Protein AF-A0A957EF82-F1 (afdb_monomer_lite)

Structure (mmCIF, N/CA/C/O backbone):
data_AF-A0A957EF82-F1
#
_entry.id   AF-A0A957EF82-F1
#
loop_
_atom_site.group_PDB
_atom_site.id
_atom_site.type_symbol
_atom_site.label_atom_id
_atom_site.label_alt_id
_atom_site.label_comp_id
_atom_site.label_asym_id
_atom_site.label_entity_id
_atom_site.label_seq_id
_atom_site.pdbx_PDB_ins_code
_atom_site.Cartn_x
_atom_site.Cartn_y
_atom_site.Cartn_z
_atom_site.occupancy
_atom_site.B_iso_or_equiv
_atom_site.auth_seq_id
_atom_site.auth_comp_id
_atom_site.auth_asym_id
_atom_site.auth_atom_id
_atom_site.pdbx_PDB_model_num
ATOM 1 N N . VAL A 1 1 ? 11.499 -12.149 -21.934 1.00 83.81 1 VAL A N 1
ATOM 2 C CA . VAL A 1 1 ? 10.035 -12.176 -21.710 1.00 83.81 1 VAL A CA 1
ATOM 3 C C . VAL A 1 1 ? 9.745 -11.790 -20.262 1.00 83.81 1 VAL A C 1
ATOM 5 O O . VAL A 1 1 ? 10.392 -12.346 -19.378 1.00 83.81 1 VAL A O 1
ATOM 8 N N . CYS A 1 2 ? 8.834 -10.840 -20.017 1.00 91.94 2 CYS A N 1
ATOM 9 C CA . CYS A 1 2 ? 8.394 -10.440 -18.669 1.00 91.94 2 CYS A CA 1
ATOM 10 C C . CYS A 1 2 ? 7.016 -11.035 -18.363 1.00 91.94 2 CYS A C 1
ATOM 12 O O . CYS A 1 2 ? 6.172 -11.107 -19.254 1.00 91.94 2 CYS A O 1
ATOM 14 N N . GLN A 1 3 ? 6.794 -11.440 -17.117 1.00 93.12 3 GLN A N 1
ATOM 15 C CA . GLN A 1 3 ? 5.562 -12.072 -16.648 1.00 93.12 3 GLN A CA 1
ATOM 16 C C . GLN A 1 3 ? 5.187 -11.536 -15.264 1.00 93.12 3 GLN A C 1
ATOM 18 O O . GLN A 1 3 ? 6.040 -11.042 -14.524 1.00 93.12 3 GLN A O 1
ATOM 23 N N . ILE A 1 4 ? 3.904 -11.639 -14.926 1.00 93.69 4 ILE A N 1
ATOM 24 C CA . ILE A 1 4 ? 3.371 -11.284 -13.611 1.00 93.69 4 ILE A CA 1
ATOM 25 C C . ILE A 1 4 ? 3.051 -12.593 -12.900 1.00 93.69 4 ILE A C 1
ATOM 27 O O . ILE A 1 4 ? 2.208 -13.357 -13.362 1.00 93.69 4 ILE A O 1
ATOM 31 N N . ALA A 1 5 ? 3.772 -12.870 -11.820 1.00 91.88 5 ALA A N 1
ATOM 32 C CA . ALA A 1 5 ? 3.545 -14.045 -10.994 1.00 91.88 5 ALA A CA 1
ATOM 33 C C . ALA A 1 5 ? 2.323 -13.838 -10.088 1.00 91.88 5 ALA A C 1
ATOM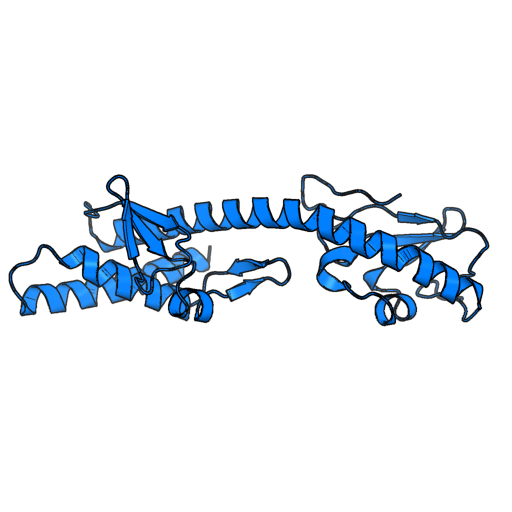 35 O O . ALA A 1 5 ? 2.075 -12.723 -9.621 1.00 91.88 5 ALA A O 1
ATOM 36 N N . SER A 1 6 ? 1.592 -14.914 -9.799 1.00 86.88 6 SER A N 1
ATOM 37 C CA . SER A 1 6 ? 0.511 -14.910 -8.802 1.00 86.88 6 SER A CA 1
ATOM 38 C C . SER A 1 6 ? 1.037 -14.582 -7.402 1.00 86.88 6 SER A C 1
ATOM 40 O O . SER A 1 6 ? 0.405 -13.846 -6.653 1.00 86.88 6 SER A O 1
ATOM 42 N N . GLU A 1 7 ? 2.247 -15.040 -7.080 1.00 87.69 7 GLU A N 1
ATOM 43 C CA . GLU A 1 7 ? 2.909 -14.828 -5.792 1.00 87.69 7 GLU A CA 1
ATOM 44 C C . GLU A 1 7 ? 4.150 -13.923 -5.908 1.00 87.69 7 GLU A C 1
ATOM 46 O O . GLU A 1 7 ? 4.773 -13.839 -6.973 1.00 87.69 7 GLU A O 1
ATOM 51 N N . PRO A 1 8 ? 4.538 -13.212 -4.830 1.00 88.75 8 PRO A N 1
ATOM 52 C CA . PRO A 1 8 ? 5.717 -12.353 -4.842 1.00 88.75 8 PRO A CA 1
ATOM 53 C C . PRO A 1 8 ? 6.999 -13.197 -4.859 1.00 88.75 8 PRO A C 1
ATOM 55 O O . PRO A 1 8 ? 7.453 -13.687 -3.830 1.00 88.75 8 PRO A O 1
ATOM 58 N N . LEU A 1 9 ? 7.631 -13.323 -6.025 1.00 89.12 9 LEU A N 1
ATOM 59 C CA . LEU A 1 9 ? 8.855 -14.121 -6.170 1.00 89.12 9 LEU A CA 1
ATOM 60 C C . LEU A 1 9 ? 10.142 -13.340 -5.880 1.00 89.12 9 LEU A C 1
ATOM 62 O O . LEU A 1 9 ? 11.210 -13.941 -5.796 1.00 89.12 9 LEU A O 1
ATOM 66 N N . ASN A 1 10 ? 10.076 -12.006 -5.772 1.00 84.88 10 ASN A N 1
ATOM 67 C CA . ASN A 1 10 ? 11.237 -11.135 -5.527 1.00 84.88 10 ASN A CA 1
ATOM 68 C C . ASN A 1 10 ? 12.416 -11.385 -6.489 1.00 84.88 10 ASN A C 1
ATOM 70 O O . ASN A 1 10 ? 13.578 -11.166 -6.144 1.00 84.88 10 ASN A O 1
ATOM 74 N N . ARG A 1 11 ? 12.118 -11.833 -7.715 1.00 89.38 11 ARG A N 1
ATOM 75 C CA . ARG A 1 11 ? 13.101 -12.091 -8.770 1.00 89.38 11 ARG A CA 1
ATOM 76 C C . ARG A 1 11 ? 13.018 -10.977 -9.819 1.00 89.38 11 ARG A C 1
ATOM 78 O O . ARG A 1 11 ? 12.286 -11.127 -10.798 1.00 89.38 11 ARG A O 1
ATOM 85 N N . PRO A 1 12 ? 13.730 -9.855 -9.621 1.00 90.94 12 PRO A N 1
ATOM 86 C CA . PRO A 1 12 ? 13.552 -8.660 -10.432 1.00 90.94 12 PRO A CA 1
ATOM 87 C C . PRO A 1 12 ? 13.921 -8.907 -11.892 1.00 90.94 12 PRO A C 1
ATOM 89 O O . PRO A 1 12 ? 14.852 -9.657 -12.212 1.00 90.94 12 PRO A O 1
ATOM 92 N N . VAL A 1 13 ? 13.213 -8.211 -12.780 1.00 96.69 13 VAL A N 1
ATOM 93 C CA . VAL A 1 13 ? 13.486 -8.245 -14.217 1.00 96.69 13 VAL A CA 1
ATOM 94 C C . VAL A 1 13 ? 14.928 -7.815 -14.475 1.00 96.69 13 VAL A C 1
ATOM 96 O O . VAL A 1 13 ? 15.405 -6.825 -13.919 1.00 96.69 13 VAL A O 1
ATOM 99 N N . SER A 1 14 ? 15.631 -8.558 -15.327 1.00 96.69 14 SER A N 1
ATOM 100 C CA . SER A 1 14 ? 17.008 -8.248 -15.727 1.00 96.69 14 SER A CA 1
ATOM 101 C C . SER A 1 14 ? 17.138 -8.107 -17.241 1.00 96.69 14 SER A C 1
ATOM 103 O O . SER A 1 14 ? 16.405 -8.744 -17.998 1.00 96.69 14 SER A O 1
ATOM 105 N N . PHE A 1 15 ? 18.096 -7.299 -17.686 1.00 97.62 15 PHE A N 1
ATOM 106 C CA . PHE A 1 15 ? 18.481 -7.245 -19.094 1.00 97.62 15 PHE A CA 1
ATOM 107 C C . PHE A 1 15 ? 19.459 -8.367 -19.442 1.00 97.62 15 PHE A C 1
ATOM 109 O O . PHE A 1 15 ? 20.322 -8.724 -18.634 1.00 97.62 15 PHE A O 1
ATOM 116 N N . PHE A 1 16 ? 19.332 -8.894 -20.656 1.00 96.38 16 PHE A N 1
ATOM 117 C CA . PHE A 1 16 ? 20.191 -9.925 -21.222 1.00 96.38 16 PHE A CA 1
ATOM 118 C C . PHE A 1 16 ? 20.678 -9.516 -22.611 1.00 96.38 16 PHE A C 1
ATOM 120 O O . PHE A 1 16 ? 19.941 -8.883 -23.365 1.00 96.38 16 PHE A O 1
ATOM 127 N N . PHE A 1 17 ? 21.922 -9.881 -22.916 1.00 95.00 17 PHE A N 1
ATOM 128 C CA . PHE A 1 17 ? 22.551 -9.760 -24.228 1.00 95.00 17 PHE A CA 1
ATOM 129 C C . PHE A 1 17 ? 23.146 -11.113 -24.607 1.00 95.00 17 PHE A C 1
ATOM 131 O O . PHE A 1 17 ? 24.089 -11.570 -23.954 1.00 95.00 17 PHE A O 1
ATOM 138 N N . PHE A 1 18 ? 22.577 -11.764 -25.622 1.00 87.62 18 PHE A N 1
ATOM 139 C CA . PHE A 1 18 ? 22.965 -13.094 -26.092 1.00 87.62 18 PHE A CA 1
ATOM 140 C C . PHE A 1 18 ? 23.183 -14.068 -24.930 1.00 87.62 18 PHE A C 1
ATOM 142 O O . PHE A 1 18 ? 24.282 -14.580 -24.706 1.00 87.62 18 PHE A O 1
ATOM 149 N N . VAL A 1 19 ? 22.119 -14.289 -24.148 1.00 88.81 19 VAL A N 1
ATOM 150 C CA . VAL A 1 19 ? 22.077 -15.222 -23.000 1.00 88.81 19 VAL A CA 1
ATOM 151 C C . VAL A 1 19 ? 22.876 -14.755 -21.771 1.00 88.81 19 VAL A C 1
ATOM 153 O O . VAL A 1 19 ? 22.731 -15.308 -20.681 1.00 88.81 19 VAL A O 1
ATOM 156 N N . ARG A 1 20 ? 23.670 -13.684 -21.869 1.00 90.69 20 ARG A N 1
ATOM 157 C CA . ARG A 1 20 ? 24.409 -13.138 -20.724 1.00 90.69 20 ARG A CA 1
ATOM 158 C C . ARG A 1 20 ? 23.592 -12.078 -20.006 1.00 90.69 20 ARG A C 1
ATOM 160 O O . ARG A 1 20 ? 23.178 -11.091 -20.607 1.00 90.69 20 ARG A O 1
ATOM 167 N N . ARG A 1 21 ? 23.422 -12.252 -18.694 1.00 94.38 21 ARG A N 1
ATOM 168 C CA . ARG A 1 21 ? 22.818 -11.234 -17.830 1.00 94.38 21 ARG A CA 1
ATOM 169 C C . ARG A 1 21 ? 23.719 -9.999 -17.774 1.00 94.38 21 ARG A C 1
ATOM 171 O O . ARG A 1 21 ? 24.923 -10.118 -17.552 1.00 94.38 21 ARG A O 1
ATOM 178 N N . ILE A 1 22 ? 23.106 -8.838 -17.967 1.00 94.88 22 ILE A N 1
ATOM 179 C CA . ILE A 1 22 ? 23.733 -7.523 -17.834 1.00 94.88 22 ILE A CA 1
ATOM 180 C C . ILE A 1 22 ? 23.550 -7.089 -16.377 1.00 94.88 22 ILE A C 1
ATOM 182 O O . ILE A 1 22 ? 24.390 -7.382 -15.535 1.00 94.88 22 ILE A O 1
ATOM 186 N N . GLY A 1 23 ? 22.374 -6.562 -16.041 1.00 93.88 23 GLY A N 1
ATOM 187 C CA . GLY A 1 23 ? 22.010 -6.164 -14.683 1.00 93.88 23 GLY A CA 1
ATOM 188 C C . GLY A 1 23 ? 20.501 -6.192 -14.474 1.00 93.88 23 GLY A C 1
ATOM 189 O O . GLY A 1 23 ? 19.736 -6.437 -15.418 1.00 93.88 23 GLY A O 1
ATOM 190 N N . GLN A 1 24 ? 20.055 -5.960 -13.237 1.00 96.00 24 GLN A N 1
ATOM 191 C CA . GLN A 1 24 ? 18.626 -5.756 -12.989 1.00 96.00 24 GLN A CA 1
ATOM 192 C C . GLN A 1 24 ? 18.172 -4.470 -13.677 1.00 96.00 24 GLN A C 1
ATOM 194 O O . GLN A 1 24 ? 18.892 -3.473 -13.676 1.00 96.00 24 GLN A O 1
ATOM 199 N N . VAL A 1 25 ? 16.952 -4.450 -14.211 1.00 96.88 25 VAL A N 1
ATOM 200 C CA . VAL A 1 25 ? 16.386 -3.254 -14.858 1.00 96.88 25 VAL A CA 1
ATOM 201 C C . VAL A 1 25 ? 16.437 -2.040 -13.920 1.00 96.88 25 VAL A C 1
ATOM 203 O O . VAL A 1 25 ? 16.732 -0.926 -14.342 1.00 96.88 25 VAL A O 1
ATOM 206 N N . THR A 1 26 ? 16.221 -2.278 -12.628 1.00 95.88 26 THR A N 1
ATOM 207 C CA . THR A 1 26 ? 16.219 -1.290 -11.541 1.00 95.88 26 THR A CA 1
ATOM 208 C C . THR A 1 26 ? 17.598 -0.723 -11.202 1.00 95.88 26 THR A C 1
ATOM 210 O O . THR A 1 26 ? 17.672 0.324 -10.551 1.00 95.88 26 THR A O 1
ATOM 213 N N . GLU A 1 27 ? 18.663 -1.400 -11.627 1.00 95.75 27 GLU A N 1
ATOM 214 C CA . GLU A 1 27 ? 20.064 -1.025 -11.422 1.00 95.75 27 GLU A CA 1
ATOM 215 C C . GLU A 1 27 ? 20.638 -0.283 -12.637 1.00 95.75 27 GLU A C 1
ATOM 217 O O . GLU A 1 27 ? 21.567 0.507 -12.472 1.00 95.75 27 GLU A O 1
ATOM 222 N N . ILE A 1 28 ? 20.042 -0.444 -13.829 1.00 97.12 28 ILE A N 1
ATOM 223 C CA . ILE A 1 28 ? 20.442 0.284 -15.042 1.00 97.12 28 ILE A CA 1
ATOM 224 C C . ILE A 1 28 ? 20.065 1.764 -14.903 1.00 97.12 28 ILE A C 1
ATOM 226 O O . ILE A 1 28 ? 18.973 2.206 -15.277 1.00 97.12 28 ILE A O 1
ATOM 230 N N . LYS A 1 29 ? 20.983 2.565 -14.357 1.00 96.19 29 LYS A N 1
ATOM 231 C CA . LYS A 1 29 ? 20.746 3.979 -14.021 1.00 96.19 29 LYS A CA 1
ATOM 232 C C . LYS A 1 29 ? 20.274 4.784 -15.225 1.00 96.19 29 LYS A C 1
ATOM 234 O O . LYS A 1 29 ? 19.391 5.630 -15.075 1.00 96.19 29 LYS A O 1
ATOM 239 N N . SER A 1 30 ? 20.843 4.550 -16.407 1.00 96.69 30 SER A N 1
ATOM 240 C CA . SER A 1 30 ? 20.460 5.310 -17.596 1.00 96.69 30 SER A CA 1
ATOM 241 C C . SER A 1 30 ? 19.021 5.019 -18.055 1.00 96.69 30 SER A C 1
ATOM 243 O O . SER A 1 30 ? 18.320 5.964 -18.421 1.00 96.69 30 SER A O 1
ATOM 245 N N . PHE A 1 31 ? 18.541 3.774 -17.942 1.00 97.38 31 PHE A N 1
ATOM 246 C CA . PHE A 1 31 ? 17.137 3.423 -18.188 1.00 97.38 31 PHE A CA 1
ATOM 247 C C . PHE A 1 31 ? 16.226 3.984 -17.093 1.00 97.38 31 PHE A C 1
ATOM 249 O O . PHE A 1 31 ? 15.225 4.640 -17.376 1.00 97.38 31 PHE A O 1
ATOM 256 N N . MET A 1 32 ? 16.617 3.827 -15.827 1.00 96.94 32 MET A N 1
ATOM 257 C CA . MET A 1 32 ? 15.844 4.320 -14.688 1.00 96.94 32 MET A CA 1
ATOM 258 C C . MET A 1 32 ? 15.727 5.846 -14.650 1.00 96.94 32 MET A C 1
ATOM 260 O O . MET A 1 32 ? 14.875 6.368 -13.943 1.00 96.94 32 MET A O 1
ATOM 264 N N . ARG A 1 33 ? 16.536 6.604 -15.398 1.00 96.44 33 ARG A N 1
ATOM 265 C CA . ARG A 1 33 ? 16.319 8.049 -15.602 1.00 96.44 33 ARG A CA 1
ATOM 266 C C . ARG A 1 33 ? 15.171 8.350 -16.570 1.00 96.44 33 ARG A C 1
ATOM 268 O O . ARG A 1 33 ? 14.581 9.416 -16.448 1.00 96.44 33 ARG A O 1
ATOM 275 N N . LYS A 1 34 ? 14.860 7.434 -17.490 1.00 96.06 34 LYS A N 1
ATOM 276 C CA . LYS A 1 34 ? 13.807 7.560 -18.511 1.00 96.06 34 LYS A CA 1
ATOM 277 C C . LYS A 1 34 ? 12.476 6.932 -18.095 1.00 96.06 34 LYS A C 1
ATOM 279 O O . LYS A 1 34 ? 11.438 7.457 -18.472 1.00 96.06 34 LYS A O 1
ATOM 284 N N . SER A 1 35 ? 12.511 5.847 -17.323 1.00 96.50 35 SER A N 1
ATOM 285 C CA . SER A 1 35 ? 11.311 5.174 -16.809 1.00 96.50 35 SER A CA 1
ATOM 286 C C . SER A 1 35 ? 10.412 6.136 -16.021 1.00 96.50 35 SER A C 1
ATOM 288 O O . SER A 1 35 ? 10.887 6.905 -15.176 1.00 96.50 35 SER A O 1
ATOM 290 N N . VAL A 1 36 ? 9.106 6.062 -16.280 1.00 95.56 36 VAL A N 1
ATOM 291 C CA . VAL A 1 36 ? 8.087 6.891 -15.617 1.00 95.56 36 VAL A CA 1
ATOM 292 C C . VAL A 1 36 ? 7.559 6.186 -14.364 1.00 95.56 36 VAL A C 1
ATOM 294 O O . VAL A 1 36 ? 7.222 6.828 -13.368 1.00 95.56 36 VAL A O 1
ATOM 297 N N . HIS A 1 37 ? 7.526 4.852 -14.367 1.00 93.38 37 HIS A N 1
ATOM 298 C CA . HIS A 1 37 ? 6.914 4.018 -13.326 1.00 93.38 37 HIS A CA 1
ATOM 299 C C . HIS A 1 37 ? 7.933 3.103 -12.631 1.00 93.38 37 HIS A C 1
ATOM 301 O O . HIS A 1 37 ? 7.677 1.944 -12.308 1.00 93.38 37 HIS A O 1
ATOM 307 N N . LYS A 1 38 ? 9.095 3.691 -12.330 1.00 91.88 38 LYS A N 1
ATOM 308 C CA . LYS A 1 38 ? 10.288 3.074 -11.728 1.00 91.88 38 LYS A CA 1
ATOM 309 C C . LYS A 1 38 ? 9.990 2.070 -10.617 1.00 91.88 38 LYS A C 1
ATOM 311 O O . LYS A 1 38 ? 10.438 0.927 -10.660 1.00 91.88 38 LYS A O 1
ATOM 316 N N . THR A 1 39 ? 9.295 2.522 -9.578 1.00 88.19 39 THR A N 1
ATOM 317 C CA . THR A 1 39 ? 9.065 1.735 -8.361 1.00 88.19 39 THR A CA 1
ATOM 318 C C . THR A 1 39 ? 7.832 0.855 -8.456 1.00 88.19 39 THR A C 1
ATOM 320 O O . THR A 1 39 ? 7.834 -0.228 -7.885 1.00 88.19 39 THR A O 1
ATOM 323 N N . SER A 1 40 ? 6.792 1.310 -9.153 1.00 90.69 40 SER A N 1
ATOM 324 C CA . SER A 1 40 ? 5.519 0.596 -9.256 1.00 90.69 40 SER A CA 1
ATOM 325 C C . SER A 1 40 ? 5.548 -0.539 -10.279 1.00 90.69 40 SER A C 1
ATOM 327 O O . SER A 1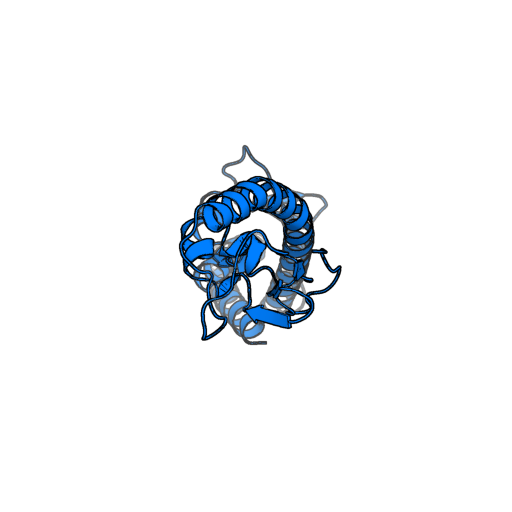 40 ? 4.751 -1.459 -10.154 1.00 90.69 40 SER A O 1
ATOM 329 N N . VAL A 1 41 ? 6.461 -0.502 -11.256 1.00 95.19 41 VAL A N 1
ATOM 330 C CA . VAL A 1 41 ? 6.626 -1.563 -12.262 1.00 95.19 41 VAL A CA 1
ATOM 331 C C . VAL A 1 41 ? 7.920 -2.331 -12.026 1.00 95.19 41 VAL A C 1
ATOM 333 O O . VAL A 1 41 ? 7.893 -3.486 -1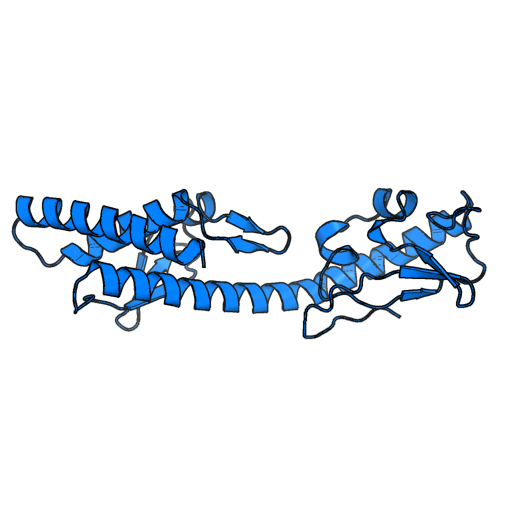1.621 1.00 95.19 41 VAL A O 1
ATOM 336 N N . TRP A 1 42 ? 9.078 -1.698 -12.220 1.00 95.38 42 TRP A N 1
ATOM 337 C CA . TRP A 1 42 ? 10.348 -2.434 -12.296 1.00 95.38 42 TRP A CA 1
ATOM 338 C C . TRP A 1 42 ? 10.849 -2.979 -10.955 1.00 95.38 42 TRP A C 1
ATOM 340 O O . TRP A 1 42 ? 11.629 -3.926 -10.939 1.00 95.38 42 TRP A O 1
ATOM 350 N N . ARG A 1 43 ? 10.391 -2.410 -9.832 1.00 93.06 43 ARG A N 1
ATOM 351 C CA . ARG A 1 43 ? 10.635 -2.935 -8.474 1.00 93.06 43 ARG A CA 1
ATOM 352 C C . ARG A 1 43 ? 9.457 -3.746 -7.924 1.00 93.06 43 ARG A C 1
ATOM 354 O O . ARG A 1 43 ? 9.432 -4.024 -6.727 1.00 93.06 43 ARG A O 1
ATOM 361 N N . HIS A 1 44 ? 8.471 -4.079 -8.753 1.00 93.56 44 HIS A N 1
ATOM 362 C CA . HIS A 1 44 ? 7.283 -4.779 -8.288 1.00 93.56 44 HIS A CA 1
ATOM 363 C C . HIS A 1 44 ? 7.607 -6.246 -7.939 1.00 93.56 44 HIS A C 1
ATOM 365 O O . HIS A 1 44 ? 8.142 -6.950 -8.795 1.00 93.56 44 HIS A O 1
ATO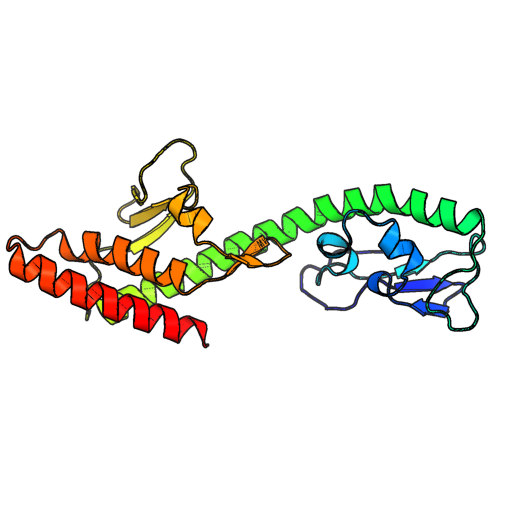M 371 N N . PRO A 1 45 ? 7.248 -6.753 -6.741 1.00 92.50 45 PRO A N 1
ATOM 372 C CA . PRO A 1 45 ? 7.596 -8.116 -6.303 1.00 92.50 45 PRO A CA 1
ATOM 373 C C . PRO A 1 45 ? 7.067 -9.245 -7.198 1.00 92.50 45 PRO A C 1
ATOM 375 O O . PRO A 1 45 ? 7.659 -10.320 -7.256 1.00 92.50 45 PRO A O 1
ATOM 378 N N . HIS A 1 46 ? 5.946 -8.993 -7.878 1.00 93.88 46 HIS A N 1
ATOM 379 C CA . HIS A 1 46 ? 5.302 -9.940 -8.797 1.00 93.88 46 HIS A CA 1
ATOM 380 C C . HIS A 1 46 ? 5.815 -9.847 -10.238 1.00 93.88 46 HIS A C 1
ATOM 382 O O . HIS A 1 46 ? 5.513 -10.725 -11.040 1.00 93.88 46 HIS A O 1
ATOM 388 N N . LEU A 1 47 ? 6.556 -8.792 -10.599 1.00 96.19 47 LEU A N 1
ATOM 389 C CA . LEU A 1 47 ? 7.073 -8.657 -11.956 1.00 96.19 47 LEU A CA 1
ATOM 390 C C . LEU A 1 47 ? 8.399 -9.408 -12.071 1.00 96.19 47 LEU A C 1
ATOM 392 O O . LEU A 1 47 ? 9.402 -9.022 -11.470 1.00 96.19 47 LEU A O 1
ATOM 396 N N . VAL A 1 48 ? 8.405 -10.455 -12.891 1.00 95.69 48 VAL A N 1
ATOM 397 C CA . VAL A 1 48 ? 9.554 -11.341 -13.084 1.00 95.69 48 VAL A CA 1
ATOM 398 C C . VAL A 1 48 ? 9.894 -11.503 -14.559 1.00 95.69 48 VAL A C 1
ATOM 400 O O . VAL A 1 48 ? 9.091 -11.222 -15.449 1.00 95.69 48 VAL A O 1
ATOM 403 N N . GLY A 1 49 ? 11.107 -11.977 -14.829 1.00 95.00 49 GLY A N 1
ATOM 404 C CA . GLY A 1 49 ? 11.540 -12.360 -16.168 1.00 95.00 49 GLY A CA 1
ATOM 405 C C . GLY A 1 49 ? 12.748 -11.571 -16.646 1.00 95.00 49 GLY A C 1
ATOM 406 O O . GLY A 1 49 ? 13.630 -11.208 -15.866 1.00 95.00 49 GLY A O 1
ATOM 407 N N . TYR A 1 50 ? 12.821 -11.355 -17.953 1.00 96.31 50 TYR A N 1
ATOM 408 C CA . TYR A 1 50 ? 13.991 -10.753 -18.579 1.00 96.31 50 TYR A CA 1
ATOM 409 C C . TYR A 1 50 ? 13.651 -9.964 -19.839 1.00 96.31 50 TYR A C 1
ATOM 411 O O . TYR A 1 50 ? 12.628 -10.201 -20.484 1.00 96.31 50 TYR A O 1
ATOM 419 N N . ILE A 1 51 ? 14.549 -9.065 -20.224 1.00 96.69 51 ILE A N 1
ATOM 420 C CA . ILE A 1 51 ? 14.490 -8.327 -21.485 1.00 96.69 51 ILE A CA 1
ATOM 421 C C . ILE A 1 51 ? 15.742 -8.685 -22.281 1.00 96.69 51 ILE A C 1
ATOM 423 O O . ILE A 1 51 ? 16.848 -8.348 -21.866 1.00 96.69 51 ILE A O 1
ATOM 427 N N . GLU A 1 52 ? 15.562 -9.383 -23.399 1.00 95.50 52 GLU A N 1
ATOM 428 C CA . GLU A 1 52 ? 16.643 -9.643 -24.350 1.00 95.50 52 GLU A CA 1
ATOM 429 C C . GLU A 1 52 ? 16.791 -8.416 -25.247 1.00 95.50 52 GLU A C 1
ATOM 431 O O . GLU A 1 52 ? 15.818 -7.994 -25.872 1.00 95.50 52 GLU A O 1
ATOM 436 N N . VAL A 1 53 ? 17.981 -7.821 -25.274 1.00 94.56 53 VAL A N 1
ATOM 437 C CA . VAL A 1 53 ? 18.214 -6.574 -26.016 1.00 94.56 53 VAL A CA 1
ATOM 438 C C . VAL A 1 53 ? 18.779 -6.807 -27.418 1.00 94.56 53 VAL A C 1
ATOM 440 O O . VAL A 1 53 ? 18.665 -5.922 -28.258 1.00 94.56 53 VAL A O 1
ATOM 443 N N . GLY A 1 54 ? 19.349 -7.984 -27.699 1.00 90.88 54 GLY A N 1
ATOM 444 C CA . GLY A 1 54 ? 19.975 -8.280 -28.991 1.00 90.88 54 GLY A CA 1
ATOM 445 C C . GLY A 1 54 ? 21.086 -7.286 -29.358 1.00 90.88 54 GLY A C 1
ATOM 446 O O . GLY A 1 54 ? 21.731 -6.711 -28.487 1.00 90.88 54 GLY A O 1
ATOM 447 N N . GLU A 1 55 ? 21.304 -7.056 -30.652 1.00 93.94 55 GLU A N 1
ATOM 448 C CA . GLU A 1 55 ? 22.430 -6.249 -31.159 1.00 93.94 55 GLU A CA 1
ATOM 449 C C . GLU A 1 55 ? 22.203 -4.730 -31.126 1.00 93.94 55 GLU A C 1
ATOM 451 O O . GLU A 1 55 ? 23.124 -3.961 -31.398 1.00 93.94 55 GLU A O 1
ATOM 456 N N . ILE A 1 56 ? 20.997 -4.267 -30.776 1.00 94.81 56 ILE A N 1
ATOM 457 C CA . ILE A 1 56 ? 20.650 -2.834 -30.813 1.00 94.81 56 ILE A CA 1
ATOM 458 C C . ILE A 1 56 ? 21.463 -2.001 -29.810 1.00 94.81 56 ILE A C 1
ATOM 460 O O . ILE A 1 56 ? 21.651 -0.794 -29.983 1.00 94.81 56 ILE A O 1
ATOM 464 N N . VAL A 1 57 ? 21.955 -2.638 -28.748 1.00 95.75 57 VAL A N 1
ATOM 465 C CA . VAL A 1 57 ? 22.783 -2.019 -27.715 1.00 95.75 57 VAL A CA 1
ATOM 466 C C . VAL A 1 57 ? 23.921 -2.940 -27.324 1.00 95.75 57 VAL A C 1
ATOM 468 O O . VAL A 1 57 ? 23.801 -4.160 -27.347 1.00 95.75 57 VAL A O 1
ATOM 471 N N . GLN A 1 58 ? 25.015 -2.332 -26.882 1.00 94.94 58 GLN A N 1
ATOM 472 C CA . GLN A 1 58 ? 26.122 -3.045 -26.262 1.00 94.94 58 GLN A CA 1
ATOM 473 C C . GLN A 1 58 ? 26.188 -2.686 -24.774 1.00 94.94 58 GLN A C 1
ATOM 475 O O . GLN A 1 58 ? 26.009 -1.509 -24.424 1.00 94.94 58 GLN A O 1
ATOM 480 N N . PRO A 1 59 ? 26.431 -3.662 -23.883 1.00 95.69 59 PRO A N 1
ATOM 481 C CA . PRO A 1 59 ? 26.696 -3.372 -22.482 1.00 95.69 59 PRO A CA 1
ATOM 482 C C . PRO A 1 59 ? 28.034 -2.640 -22.339 1.00 95.69 59 PRO A C 1
ATOM 484 O O . PRO A 1 59 ? 28.956 -2.842 -23.130 1.00 95.69 59 PRO A O 1
ATOM 487 N N . ILE A 1 60 ? 28.168 -1.816 -21.302 1.00 95.00 60 ILE A N 1
ATOM 488 C CA . ILE A 1 60 ? 29.493 -1.324 -20.898 1.00 95.00 60 ILE A CA 1
ATOM 489 C C . ILE A 1 60 ? 30.320 -2.457 -20.267 1.00 95.00 60 ILE A C 1
ATOM 491 O O . ILE A 1 60 ? 29.778 -3.508 -19.926 1.00 95.00 60 ILE A O 1
ATOM 495 N N . ILE A 1 61 ? 31.629 -2.241 -20.086 1.00 91.69 61 ILE A N 1
ATOM 496 C CA . ILE A 1 61 ? 32.581 -3.261 -19.591 1.00 91.69 61 ILE A CA 1
ATOM 497 C C . ILE A 1 61 ? 32.087 -3.923 -18.293 1.00 91.69 61 ILE A C 1
ATOM 499 O O . ILE A 1 61 ? 32.103 -5.148 -18.181 1.00 91.69 61 ILE A O 1
ATOM 503 N N . ASN A 1 62 ? 31.573 -3.120 -17.358 1.00 91.75 62 ASN A N 1
ATOM 504 C CA . ASN A 1 62 ? 31.079 -3.575 -16.054 1.00 91.75 62 ASN A CA 1
ATOM 505 C C . ASN A 1 62 ? 29.702 -4.257 -16.109 1.00 91.75 62 ASN A C 1
ATOM 507 O O . ASN A 1 62 ? 29.276 -4.845 -15.120 1.00 91.75 62 ASN A O 1
ATOM 511 N N . ARG A 1 63 ? 29.015 -4.201 -17.258 1.00 89.50 63 ARG A N 1
ATOM 512 C CA . ARG A 1 63 ? 27.683 -4.781 -17.499 1.00 89.50 63 ARG A CA 1
ATOM 513 C C . ARG A 1 63 ? 26.580 -4.279 -16.563 1.00 89.50 63 ARG A C 1
ATOM 515 O O . ARG A 1 63 ? 25.571 -4.942 -16.399 1.00 89.50 63 ARG A O 1
ATOM 522 N N . ASP A 1 64 ? 26.720 -3.092 -15.999 1.00 94.00 64 ASP A N 1
ATOM 523 C CA . ASP A 1 64 ? 25.707 -2.427 -15.171 1.00 94.00 64 ASP A CA 1
ATOM 524 C C . ASP A 1 64 ? 24.959 -1.308 -15.922 1.00 94.00 64 ASP A C 1
ATOM 526 O O . ASP A 1 64 ? 24.046 -0.683 -15.381 1.00 94.00 64 ASP A O 1
ATOM 530 N N . ASP A 1 65 ? 25.320 -1.057 -17.183 1.00 96.50 65 ASP A N 1
ATOM 531 C CA . ASP A 1 65 ? 24.643 -0.113 -18.072 1.00 96.50 65 ASP A CA 1
ATOM 532 C C . ASP A 1 65 ? 24.931 -0.438 -19.557 1.00 96.50 65 ASP A C 1
ATOM 534 O O . ASP A 1 65 ? 25.620 -1.407 -19.894 1.00 96.50 65 ASP A O 1
ATOM 538 N N . PHE A 1 66 ? 24.417 0.396 -20.458 1.00 97.44 66 PHE A N 1
ATOM 539 C CA . PHE A 1 66 ? 24.615 0.321 -21.901 1.00 97.44 66 PHE A CA 1
ATOM 540 C C . PHE A 1 66 ? 25.431 1.500 -22.426 1.00 97.44 66 PHE A C 1
ATOM 542 O O . PHE A 1 66 ? 25.289 2.646 -21.969 1.00 97.44 66 PHE A O 1
ATOM 549 N N . VAL A 1 67 ? 26.237 1.231 -23.456 1.00 97.25 67 VAL A N 1
ATOM 550 C CA . VAL A 1 67 ? 26.985 2.256 -24.191 1.00 97.25 67 VAL A CA 1
ATOM 551 C C . VAL A 1 67 ? 26.017 3.326 -24.704 1.00 97.25 67 VAL A C 1
ATOM 553 O O . VAL A 1 67 ? 24.900 3.040 -25.141 1.00 97.25 67 VAL A O 1
ATOM 556 N N . ARG A 1 68 ? 26.427 4.597 -24.630 1.00 97.19 68 ARG A N 1
ATOM 557 C CA . ARG A 1 68 ? 25.611 5.730 -25.081 1.00 97.19 68 ARG A CA 1
ATOM 558 C C . ARG A 1 68 ? 25.572 5.791 -26.608 1.00 97.19 68 ARG A C 1
ATOM 560 O O . ARG A 1 68 ? 26.346 6.513 -27.221 1.00 97.19 68 ARG A O 1
ATOM 567 N N . THR A 1 69 ? 24.631 5.068 -27.196 1.00 97.12 69 THR A N 1
ATOM 568 C CA . THR A 1 69 ? 24.364 5.052 -28.640 1.00 97.12 69 THR A CA 1
ATOM 569 C C . THR A 1 69 ? 22.923 5.462 -28.938 1.00 97.12 69 THR A C 1
ATOM 571 O O . THR A 1 69 ? 22.092 5.571 -28.031 1.00 97.12 69 THR A O 1
ATOM 574 N N . TYR A 1 70 ? 22.611 5.673 -30.218 1.00 97.06 70 TYR A N 1
ATOM 575 C CA . TYR A 1 70 ? 21.235 5.889 -30.671 1.00 97.06 70 TYR A CA 1
ATOM 576 C C . TYR A 1 70 ? 20.336 4.675 -30.382 1.00 97.06 70 TYR A C 1
ATOM 578 O O . TYR A 1 70 ? 19.226 4.839 -29.879 1.00 97.06 70 TYR A O 1
ATOM 586 N N . GLY A 1 71 ? 20.852 3.456 -30.577 1.00 97.12 71 GLY A N 1
ATOM 587 C CA . GLY A 1 71 ? 20.125 2.219 -30.279 1.00 97.12 71 GLY A CA 1
ATOM 588 C C . GLY A 1 71 ? 19.685 2.098 -28.816 1.00 97.12 71 GLY A C 1
ATOM 589 O O . GLY A 1 71 ? 18.601 1.593 -28.538 1.00 97.12 71 GLY A O 1
ATOM 590 N N . ARG A 1 72 ? 20.448 2.667 -27.871 1.00 96.94 72 ARG A N 1
ATOM 591 C CA . ARG A 1 72 ? 20.036 2.741 -26.459 1.00 96.94 72 ARG A CA 1
ATOM 592 C C . ARG A 1 72 ? 18.796 3.602 -26.260 1.00 96.94 72 ARG A C 1
ATOM 594 O O . ARG A 1 72 ? 17.921 3.245 -25.476 1.00 96.94 72 ARG A O 1
ATOM 601 N N . THR A 1 73 ? 18.725 4.738 -26.945 1.00 97.12 73 THR A N 1
ATOM 602 C CA . THR A 1 73 ? 17.549 5.611 -26.891 1.00 97.12 73 THR A CA 1
ATOM 603 C C . THR A 1 73 ? 16.324 4.884 -27.439 1.00 97.12 73 THR A C 1
ATOM 605 O O . THR A 1 73 ? 15.309 4.840 -26.751 1.00 97.12 73 THR A O 1
ATOM 608 N N . LEU A 1 74 ? 16.460 4.224 -28.595 1.00 97.25 74 LEU A N 1
ATOM 609 C CA . LEU A 1 74 ? 15.386 3.432 -29.199 1.00 97.25 74 LEU A CA 1
ATOM 610 C C . LEU A 1 74 ? 14.904 2.298 -28.289 1.00 97.25 74 LEU A C 1
ATOM 612 O O . LEU A 1 74 ? 13.700 2.131 -28.108 1.00 97.25 74 LEU A O 1
ATOM 616 N N . LEU A 1 75 ? 15.828 1.549 -27.675 1.00 96.81 75 LEU A N 1
ATOM 617 C CA . LEU A 1 75 ? 15.485 0.501 -26.711 1.00 96.81 75 LEU A CA 1
ATOM 618 C C . LEU A 1 75 ? 14.626 1.066 -25.574 1.00 96.81 75 LEU A C 1
ATOM 620 O O . LEU A 1 75 ? 13.616 0.475 -25.202 1.00 96.81 75 LEU A O 1
ATOM 624 N N . TYR A 1 76 ? 15.017 2.210 -25.012 1.00 97.25 76 TYR A N 1
ATOM 625 C CA . TYR A 1 76 ? 14.295 2.799 -23.886 1.00 97.25 76 TYR A CA 1
ATOM 626 C C . TYR A 1 76 ? 12.920 3.298 -24.300 1.00 97.25 76 TYR A C 1
ATOM 628 O O . TYR A 1 76 ? 11.952 3.020 -23.600 1.00 97.25 76 TYR A O 1
ATOM 636 N N . GLU A 1 77 ? 12.819 3.970 -25.443 1.00 96.81 77 GLU A N 1
ATOM 637 C CA . GLU A 1 77 ? 11.548 4.444 -25.990 1.00 96.81 77 GLU A CA 1
ATOM 638 C C . GLU A 1 77 ? 10.589 3.288 -26.291 1.00 96.81 77 GLU A C 1
ATOM 640 O O . GLU A 1 77 ? 9.411 3.382 -25.959 1.00 96.81 77 GLU A O 1
ATOM 645 N N . ALA A 1 78 ? 11.091 2.161 -26.803 1.00 96.31 78 ALA A N 1
ATOM 646 C CA . ALA A 1 78 ? 10.290 0.959 -27.029 1.00 96.31 78 ALA A CA 1
ATOM 647 C C . ALA A 1 78 ? 9.775 0.319 -25.725 1.00 96.31 78 ALA A C 1
ATOM 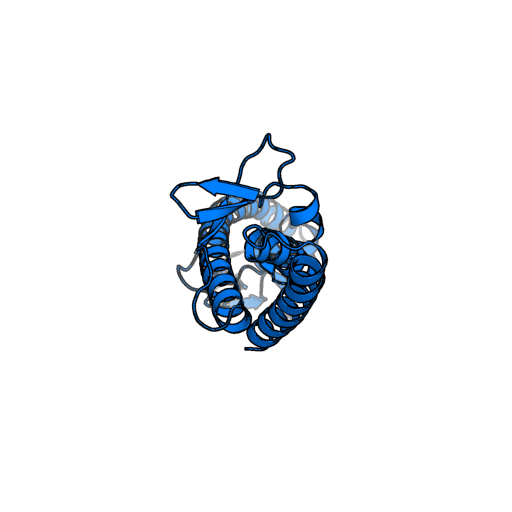649 O O . ALA A 1 78 ? 8.706 -0.295 -25.709 1.00 96.31 78 ALA A O 1
ATOM 650 N N . LEU A 1 79 ? 10.505 0.471 -24.615 1.00 96.81 79 LEU A N 1
ATOM 651 C CA . LEU A 1 79 ? 10.112 -0.078 -23.315 1.00 96.81 79 LEU A CA 1
ATOM 652 C C . LEU A 1 79 ? 9.075 0.775 -22.577 1.00 96.81 79 LEU A C 1
ATOM 654 O O . LEU A 1 79 ? 8.348 0.225 -21.752 1.00 96.81 79 LEU A O 1
ATOM 658 N N . LEU A 1 80 ? 8.956 2.078 -22.854 1.00 96.56 80 LEU A N 1
ATOM 659 C CA . LEU A 1 80 ? 8.002 2.946 -22.143 1.00 96.56 80 LEU A CA 1
ATOM 660 C C . LEU A 1 80 ? 6.526 2.549 -22.373 1.00 96.56 80 LEU A C 1
ATOM 662 O O . LEU A 1 80 ? 5.781 2.453 -21.394 1.00 96.56 80 LEU A O 1
ATOM 666 N N . PRO A 1 81 ? 6.068 2.227 -23.600 1.00 96.62 81 PRO A N 1
ATOM 667 C CA . PRO A 1 81 ? 4.719 1.698 -23.803 1.00 96.62 81 PRO A CA 1
ATOM 668 C C . PRO A 1 81 ? 4.492 0.352 -23.102 1.00 96.62 81 PRO A C 1
ATOM 670 O O . PRO A 1 81 ? 3.390 0.074 -22.628 1.00 96.62 81 PRO A O 1
ATOM 673 N N . VAL A 1 82 ? 5.527 -0.491 -23.017 1.00 96.19 82 VAL A N 1
ATOM 674 C CA . VAL A 1 82 ? 5.457 -1.776 -22.303 1.00 96.19 82 VAL A CA 1
ATOM 675 C C . VAL A 1 82 ? 5.346 -1.545 -20.796 1.00 96.19 82 VAL A C 1
ATOM 677 O O . VAL A 1 82 ? 4.516 -2.177 -20.152 1.00 96.19 82 VAL A O 1
ATOM 680 N N . GLU A 1 83 ? 6.110 -0.600 -20.241 1.00 96.44 83 GLU A N 1
ATOM 681 C CA . GLU A 1 83 ? 6.012 -0.168 -18.842 1.00 96.44 83 GLU A CA 1
ATOM 682 C C . GLU A 1 83 ? 4.584 0.267 -18.492 1.00 96.44 83 GLU A C 1
ATOM 684 O O . GLU A 1 83 ? 4.045 -0.156 -17.469 1.00 96.44 83 GLU A O 1
ATOM 689 N N . ALA A 1 84 ? 3.951 1.070 -19.352 1.00 95.38 84 ALA A N 1
ATOM 690 C CA . ALA A 1 84 ? 2.576 1.515 -19.150 1.00 95.38 84 ALA A CA 1
ATOM 691 C C . ALA A 1 84 ? 1.587 0.336 -19.115 1.00 95.38 84 ALA A C 1
ATOM 693 O O . ALA A 1 84 ? 0.753 0.264 -18.213 1.00 95.38 84 ALA A O 1
ATOM 694 N N . LYS A 1 85 ? 1.718 -0.631 -20.034 1.00 95.69 85 LYS A N 1
ATOM 695 C CA . LYS A 1 85 ? 0.890 -1.852 -20.038 1.00 95.69 85 LYS A CA 1
ATOM 696 C C . LYS A 1 85 ? 1.107 -2.696 -18.781 1.00 95.69 85 LYS A C 1
ATOM 698 O O . LYS A 1 85 ? 0.141 -3.127 -18.157 1.00 95.69 85 LYS A O 1
ATOM 703 N N . LEU A 1 86 ? 2.366 -2.902 -18.384 1.00 95.75 86 LEU A N 1
ATOM 704 C CA . LEU A 1 86 ? 2.711 -3.645 -17.171 1.00 95.75 86 LEU A CA 1
ATOM 705 C C . LEU A 1 86 ? 2.133 -2.980 -15.924 1.00 95.75 86 LEU A C 1
ATOM 707 O O . LEU A 1 86 ? 1.621 -3.678 -15.056 1.00 95.75 86 LEU A O 1
ATOM 711 N N . LYS A 1 87 ? 2.152 -1.646 -15.844 1.00 94.75 87 LYS A N 1
ATOM 712 C CA . LYS A 1 87 ? 1.525 -0.917 -14.739 1.00 94.75 87 LYS A CA 1
ATOM 713 C C . LYS A 1 87 ? 0.038 -1.237 -14.616 1.00 94.75 87 LYS A C 1
ATOM 715 O O . LYS A 1 87 ? -0.416 -1.484 -13.504 1.00 94.75 87 LYS A O 1
ATOM 720 N N . THR A 1 88 ? -0.704 -1.239 -15.722 1.00 94.06 88 THR A N 1
ATOM 721 C CA . THR A 1 88 ? -2.138 -1.564 -15.703 1.00 94.06 88 THR A CA 1
ATOM 722 C C . THR A 1 88 ? -2.380 -2.985 -15.205 1.00 94.06 88 THR A C 1
ATOM 724 O O . THR A 1 88 ? -3.242 -3.195 -14.360 1.00 94.06 88 THR A O 1
ATOM 727 N N . LEU A 1 89 ? -1.585 -3.955 -15.659 1.00 94.06 89 LEU A N 1
ATOM 728 C CA . LEU A 1 89 ? -1.722 -5.344 -15.214 1.00 94.06 89 LEU A CA 1
ATOM 729 C C . LEU A 1 89 ? -1.359 -5.522 -13.730 1.00 94.06 89 LEU A C 1
ATOM 731 O O . LEU A 1 89 ? -2.043 -6.228 -12.996 1.00 94.06 89 LEU A O 1
ATOM 735 N N . LEU A 1 90 ? -0.306 -4.847 -13.266 1.00 94.00 90 LEU A N 1
ATOM 736 C CA . LEU A 1 90 ? 0.105 -4.866 -11.861 1.00 94.00 90 LEU A CA 1
ATOM 737 C C . LEU A 1 90 ? -0.881 -4.128 -10.946 1.00 94.00 90 LEU A C 1
ATOM 739 O O . LEU A 1 90 ? -0.922 -4.407 -9.751 1.00 94.00 90 LEU A O 1
ATOM 743 N N . ALA A 1 91 ? -1.679 -3.196 -11.472 1.00 91.00 91 ALA A N 1
ATOM 744 C CA . ALA A 1 91 ? -2.707 -2.514 -10.691 1.00 91.00 91 ALA A CA 1
ATOM 745 C C . ALA A 1 91 ? -3.765 -3.499 -10.169 1.00 91.00 91 ALA A C 1
ATOM 747 O O . ALA A 1 91 ? -4.124 -3.403 -9.002 1.00 91.00 91 ALA A O 1
ATOM 748 N N . ALA A 1 92 ? -4.174 -4.485 -10.976 1.00 88.44 92 ALA A N 1
ATOM 749 C CA . ALA A 1 92 ? -5.115 -5.523 -10.550 1.00 88.44 92 ALA A CA 1
ATOM 750 C C . ALA A 1 92 ? -4.567 -6.361 -9.381 1.00 88.44 92 ALA A C 1
ATOM 752 O O . ALA A 1 92 ? -5.261 -6.575 -8.395 1.00 88.44 92 ALA A O 1
ATOM 753 N N . VAL A 1 93 ? -3.286 -6.745 -9.437 1.00 89.56 93 VAL A N 1
ATOM 754 C CA . VAL A 1 93 ? -2.621 -7.481 -8.342 1.00 89.56 93 VAL A CA 1
ATOM 755 C C . VAL A 1 93 ? -2.552 -6.645 -7.059 1.00 89.56 93 VAL A C 1
ATOM 757 O O . VAL A 1 93 ? -2.682 -7.167 -5.953 1.00 89.56 93 VAL A O 1
ATOM 760 N N . ASN A 1 94 ? -2.329 -5.335 -7.186 1.00 89.00 94 ASN A N 1
ATOM 761 C CA . ASN A 1 94 ? -2.313 -4.439 -6.030 1.00 89.00 94 ASN A CA 1
ATOM 762 C C . ASN A 1 94 ? -3.711 -4.221 -5.441 1.00 89.00 94 ASN A C 1
ATOM 764 O O . ASN A 1 94 ? -3.819 -4.045 -4.232 1.00 89.00 94 ASN A O 1
ATOM 768 N N . GLU A 1 95 ? -4.758 -4.244 -6.267 1.00 87.44 95 GLU A N 1
ATOM 769 C CA . GLU A 1 95 ? -6.148 -4.151 -5.817 1.00 87.44 95 GLU A CA 1
ATOM 770 C C . GLU A 1 95 ? -6.523 -5.344 -4.940 1.00 87.44 95 GLU A C 1
ATOM 772 O O . GLU A 1 95 ? -6.877 -5.169 -3.779 1.00 87.44 95 GLU A O 1
ATOM 777 N N . GLU A 1 96 ? -6.312 -6.554 -5.453 1.00 86.44 96 GLU A N 1
ATOM 778 C CA . GLU A 1 96 ? -6.576 -7.799 -4.726 1.00 86.44 96 GLU A CA 1
ATOM 779 C C . GLU A 1 96 ? -5.804 -7.843 -3.397 1.00 86.44 96 GLU A C 1
ATOM 781 O O . GLU A 1 96 ? -6.323 -8.213 -2.343 1.00 86.44 96 GLU A O 1
ATOM 786 N N . ARG A 1 97 ? -4.542 -7.399 -3.404 1.00 85.44 97 ARG A N 1
ATOM 787 C CA . ARG A 1 97 ? -3.754 -7.275 -2.172 1.00 85.44 97 ARG A CA 1
ATOM 788 C C . ARG A 1 97 ? -4.312 -6.245 -1.209 1.00 85.44 97 ARG A C 1
ATOM 790 O O . ARG A 1 97 ? -4.261 -6.471 -0.000 1.00 85.44 97 ARG A O 1
ATOM 797 N N . ARG A 1 98 ? -4.798 -5.114 -1.712 1.00 85.50 98 ARG A N 1
ATOM 798 C CA . ARG A 1 98 ? -5.400 -4.071 -0.888 1.00 85.50 98 ARG A CA 1
ATOM 799 C C . ARG A 1 98 ? -6.660 -4.590 -0.205 1.00 85.50 98 ARG A C 1
ATOM 801 O O . ARG A 1 98 ? -6.762 -4.409 1.005 1.00 85.50 98 ARG A O 1
ATOM 808 N N . GLU A 1 99 ? -7.545 -5.262 -0.933 1.00 84.94 99 GLU A N 1
ATOM 809 C CA . GLU A 1 99 ? -8.749 -5.897 -0.380 1.00 84.94 99 GLU A CA 1
ATOM 810 C C . GLU A 1 99 ? -8.388 -6.913 0.709 1.00 84.94 99 GLU A C 1
ATOM 812 O O . GLU A 1 99 ? -8.868 -6.809 1.836 1.00 84.94 99 GLU A O 1
ATOM 817 N N . ASN A 1 100 ? -7.439 -7.812 0.428 1.00 86.25 100 ASN A N 1
ATOM 818 C CA . ASN A 1 100 ? -6.946 -8.778 1.413 1.00 86.25 100 ASN A CA 1
ATOM 819 C C . ASN A 1 100 ? -6.335 -8.106 2.655 1.00 86.25 100 ASN A C 1
ATOM 821 O O . ASN A 1 100 ? -6.548 -8.559 3.778 1.00 86.25 100 ASN A O 1
ATOM 825 N N . THR A 1 101 ? -5.594 -7.007 2.476 1.00 85.88 101 THR A N 1
ATOM 826 C CA . THR A 1 101 ? -5.007 -6.260 3.601 1.00 85.88 101 THR A CA 1
ATOM 827 C C . THR A 1 101 ? -6.095 -5.590 4.441 1.00 85.88 101 THR A C 1
ATOM 829 O O . THR A 1 101 ? -5.993 -5.573 5.664 1.00 85.88 101 THR A O 1
ATOM 832 N N . PHE A 1 102 ? -7.144 -5.048 3.815 1.00 85.19 102 PHE A N 1
ATOM 833 C CA . PHE A 1 102 ? -8.281 -4.496 4.549 1.00 85.19 102 PHE A CA 1
ATOM 834 C C . PHE A 1 102 ? -9.041 -5.578 5.309 1.00 85.19 102 PHE A C 1
ATOM 836 O O . PHE A 1 102 ? -9.315 -5.368 6.481 1.00 85.19 102 PHE A O 1
ATOM 843 N N . ALA A 1 103 ? -9.289 -6.745 4.711 1.00 87.81 103 ALA A N 1
ATOM 844 C CA . ALA A 1 103 ? -9.930 -7.864 5.402 1.00 87.81 103 ALA A CA 1
ATOM 845 C C . ALA A 1 103 ? -9.124 -8.326 6.633 1.00 87.81 103 ALA A C 1
ATOM 847 O O . ALA A 1 103 ? -9.685 -8.558 7.702 1.00 87.81 103 ALA A O 1
ATOM 848 N N . GLN A 1 104 ? -7.793 -8.402 6.522 1.00 87.25 104 GLN A N 1
ATOM 849 C CA . GLN A 1 104 ? -6.923 -8.661 7.677 1.00 87.25 104 GLN A CA 1
ATOM 850 C C . GLN A 1 104 ? -7.039 -7.551 8.725 1.00 87.25 104 GLN A C 1
ATOM 852 O O . GLN A 1 104 ? -7.146 -7.829 9.916 1.00 87.25 104 GLN A O 1
ATOM 857 N N . PHE A 1 105 ? -7.072 -6.292 8.287 1.00 85.88 105 PHE A N 1
ATOM 858 C CA . PHE A 1 105 ? -7.210 -5.153 9.185 1.00 85.88 105 PHE A CA 1
ATOM 859 C C . PHE A 1 105 ? -8.560 -5.137 9.917 1.00 85.88 105 PHE A C 1
ATOM 861 O O . PHE A 1 105 ? -8.589 -4.832 11.107 1.00 85.88 105 PHE A O 1
ATOM 868 N N . GLU A 1 106 ? -9.661 -5.520 9.262 1.00 90.06 106 GLU A N 1
ATOM 869 C CA . GLU A 1 106 ? -10.968 -5.731 9.909 1.00 90.06 106 GLU A CA 1
ATOM 870 C C . GLU A 1 106 ? -10.867 -6.760 11.027 1.00 90.06 106 GLU A C 1
ATOM 872 O O . GLU A 1 106 ? -11.325 -6.509 12.139 1.00 90.06 106 GLU A O 1
ATOM 877 N N . GLN A 1 107 ? -10.232 -7.901 10.751 1.00 90.06 107 GLN A N 1
ATOM 878 C CA . GLN A 1 107 ? -10.060 -8.962 11.739 1.00 90.06 107 GLN A CA 1
ATOM 879 C C . GLN A 1 107 ? -9.246 -8.482 12.941 1.00 90.06 107 GLN A C 1
ATOM 881 O O . GLN A 1 107 ? -9.658 -8.718 14.075 1.00 90.06 107 GLN A O 1
ATOM 886 N N . THR A 1 108 ? -8.144 -7.763 12.711 1.00 89.06 108 THR A N 1
ATOM 887 C CA . THR A 1 108 ? -7.332 -7.162 13.778 1.00 89.06 108 THR A CA 1
ATOM 888 C C . THR A 1 108 ? -8.153 -6.196 14.630 1.00 89.06 108 THR A C 1
ATOM 890 O O . THR A 1 108 ? -8.133 -6.275 15.855 1.00 89.06 108 THR A O 1
ATOM 893 N N . VAL A 1 109 ? -8.920 -5.303 14.000 1.00 90.06 109 VAL A N 1
ATOM 894 C CA . VAL A 1 109 ? -9.766 -4.341 14.720 1.00 90.06 109 VAL A CA 1
ATOM 895 C C . VAL A 1 109 ? -10.857 -5.052 15.518 1.00 90.06 109 VAL A C 1
ATOM 897 O O . VAL A 1 109 ? -11.085 -4.705 16.676 1.00 90.06 109 VAL A O 1
ATOM 900 N N . GLN A 1 110 ? -11.488 -6.078 14.947 1.00 90.69 110 GLN A N 1
ATOM 901 C CA . GLN A 1 110 ? -12.511 -6.865 15.632 1.00 90.69 110 GLN A CA 1
ATOM 902 C C . GLN A 1 110 ? -11.931 -7.634 16.827 1.00 90.69 110 GLN A C 1
ATOM 904 O O . GLN A 1 110 ? -12.568 -7.711 17.877 1.00 90.69 110 GLN A O 1
ATOM 909 N N . GLN A 1 111 ? -10.725 -8.191 16.696 1.00 89.25 111 GLN A N 1
ATOM 910 C CA . GLN A 1 111 ? -10.028 -8.863 17.794 1.00 89.25 111 GLN A CA 1
ATOM 911 C C . GLN A 1 111 ? -9.676 -7.883 18.914 1.00 89.25 111 GLN A C 1
ATOM 913 O O . GLN A 1 111 ? -9.998 -8.157 20.068 1.00 89.25 111 GLN A O 1
ATOM 918 N N . ALA A 1 112 ? -9.099 -6.725 18.577 1.00 89.00 112 ALA A N 1
ATOM 919 C CA . ALA A 1 112 ? -8.780 -5.681 19.548 1.00 89.00 112 ALA A CA 1
ATOM 920 C C . ALA A 1 112 ? -10.039 -5.192 20.281 1.00 89.00 112 ALA A C 1
ATOM 922 O O . ALA A 1 112 ? -10.030 -5.027 21.497 1.00 89.00 112 ALA A O 1
ATOM 923 N N . LEU A 1 113 ? -11.154 -5.029 19.562 1.00 88.88 113 LEU A N 1
ATOM 924 C CA . LEU A 1 113 ? -12.430 -4.633 20.153 1.00 88.88 113 LEU A CA 1
ATOM 925 C C . LEU A 1 113 ? -12.997 -5.685 21.102 1.00 88.88 113 LEU A C 1
ATOM 927 O O . LEU A 1 113 ? -13.483 -5.333 22.172 1.00 88.88 113 LEU A O 1
ATOM 931 N N . LYS A 1 114 ? -12.913 -6.970 20.750 1.00 88.19 114 LYS A N 1
ATOM 932 C CA . LYS A 1 114 ? -13.337 -8.060 21.640 1.00 88.19 114 LYS A CA 1
ATOM 933 C C . LYS A 1 114 ? -12.463 -8.160 22.889 1.00 88.19 114 LYS A C 1
ATOM 935 O O . LYS A 1 114 ? -13.005 -8.397 23.964 1.00 88.19 114 LYS A O 1
ATOM 940 N N . ALA A 1 115 ? -11.153 -7.958 22.750 1.00 86.00 115 ALA A N 1
ATOM 941 C CA . ALA A 1 115 ? -10.217 -7.945 23.871 1.00 86.00 115 ALA A CA 1
ATOM 942 C C . ALA A 1 115 ? -10.495 -6.772 24.824 1.00 86.00 115 ALA A C 1
ATOM 944 O O . ALA A 1 115 ? -10.579 -6.969 26.032 1.00 86.00 115 ALA A O 1
ATOM 945 N N . ALA A 1 116 ? -10.719 -5.574 24.279 1.00 84.38 116 ALA A N 1
ATOM 946 C CA . ALA A 1 116 ? -10.963 -4.372 25.071 1.00 84.38 116 ALA A CA 1
ATOM 947 C C . ALA A 1 116 ? -12.366 -4.316 25.709 1.00 84.38 116 ALA A C 1
ATOM 949 O O . ALA A 1 116 ? -12.546 -3.664 26.733 1.00 84.38 116 ALA A O 1
ATOM 950 N N . ALA A 1 117 ? -13.371 -4.973 25.116 1.00 79.25 117 ALA A N 1
ATOM 951 C CA . ALA A 1 117 ? -14.761 -4.942 25.585 1.00 79.25 117 ALA A CA 1
ATOM 952 C C . ALA 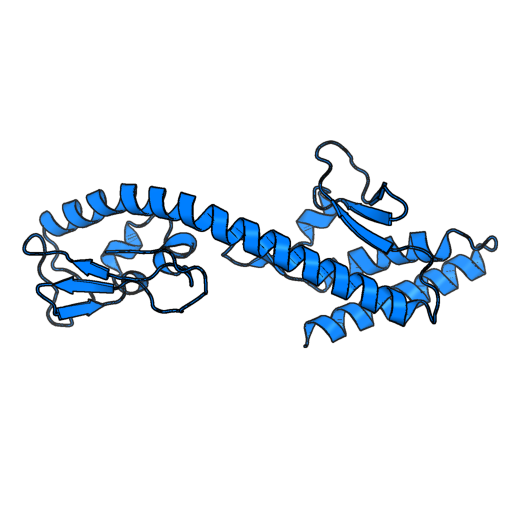A 1 117 ? -15.149 -6.096 26.535 1.00 79.25 117 ALA A C 1
ATOM 954 O O . ALA A 1 117 ? -16.328 -6.225 26.862 1.00 79.25 117 ALA A O 1
ATOM 955 N N . SER A 1 118 ? -14.190 -6.922 26.975 1.00 62.78 118 SER A N 1
ATOM 956 C CA . SER A 1 118 ? -14.362 -7.919 28.048 1.00 62.78 118 SER A CA 1
ATOM 957 C C . SER A 1 118 ? -15.626 -8.790 27.914 1.00 62.78 118 SER A C 1
ATOM 959 O O . SER A 1 118 ? -16.466 -8.807 28.806 1.00 62.78 118 SER A O 1
ATOM 961 N N . GLU A 1 119 ? -15.722 -9.528 26.797 1.00 57.53 119 GLU A N 1
ATOM 962 C CA . GLU A 1 119 ? -16.657 -10.643 26.496 1.00 57.53 119 GLU A CA 1
ATOM 963 C C . GLU A 1 119 ? -17.891 -10.362 25.623 1.00 57.53 119 GLU A C 1
ATOM 965 O O . GLU A 1 119 ? -18.376 -11.294 24.984 1.00 57.53 119 GLU A O 1
ATOM 970 N N . THR A 1 120 ? -18.359 -9.121 25.456 1.00 55.97 120 THR A N 1
ATOM 971 C CA . THR A 1 120 ? -19.404 -8.838 24.447 1.00 55.97 120 THR A CA 1
ATOM 972 C C . THR A 1 120 ? -19.147 -7.498 23.780 1.00 55.97 120 THR A C 1
ATOM 974 O O . THR A 1 120 ? -19.577 -6.454 24.261 1.00 55.97 120 THR A O 1
ATOM 977 N N . SER A 1 121 ? -18.431 -7.508 22.653 1.00 62.69 121 SER A N 1
ATOM 978 C CA . SER A 1 121 ? -18.499 -6.341 21.777 1.00 62.69 121 SER A CA 1
ATOM 979 C C . SER A 1 121 ? -19.940 -6.231 21.264 1.00 62.69 121 SER A C 1
ATOM 981 O O . SER A 1 121 ? -20.444 -7.222 20.726 1.00 62.69 121 SER A O 1
ATOM 983 N N . PRO A 1 122 ? -20.619 -5.081 21.425 1.00 68.94 122 PRO A N 1
ATOM 984 C CA . PRO A 1 122 ? -22.022 -4.949 21.039 1.00 68.94 122 PRO A CA 1
ATOM 985 C C . PRO A 1 122 ? -22.231 -5.006 19.519 1.00 68.94 122 PRO A C 1
ATOM 987 O O . PRO A 1 122 ? -23.370 -5.034 19.058 1.00 68.94 122 PRO A O 1
ATOM 990 N N . PHE A 1 123 ? -21.155 -5.013 18.723 1.00 85.50 123 PHE A N 1
ATOM 991 C CA . PHE A 1 123 ? -21.244 -5.010 17.271 1.00 85.50 123 PHE A CA 1
ATOM 992 C C . PHE A 1 123 ? -19.998 -5.552 16.570 1.00 85.50 123 PHE A C 1
ATOM 994 O O . PHE A 1 123 ? -18.892 -5.592 17.109 1.00 85.50 123 PHE A O 1
ATOM 1001 N N . ASP A 1 124 ? -20.186 -5.921 15.307 1.00 89.69 124 ASP A N 1
ATOM 1002 C CA . ASP A 1 124 ? -19.093 -6.197 14.383 1.00 89.69 124 ASP A CA 1
ATOM 1003 C C . ASP A 1 124 ? -18.692 -4.935 13.616 1.00 89.69 124 ASP A C 1
ATOM 1005 O O . ASP A 1 124 ? -19.534 -4.094 13.291 1.00 89.69 124 ASP A O 1
ATOM 1009 N N . VAL A 1 125 ? -17.404 -4.826 13.295 1.00 90.69 125 VAL A N 1
ATOM 1010 C CA . VAL A 1 125 ? -16.830 -3.723 12.516 1.00 90.69 125 VAL A CA 1
ATOM 1011 C C . VAL A 1 125 ? -16.504 -4.184 11.096 1.00 90.69 125 VAL A C 1
ATOM 1013 O O . VAL A 1 125 ? -16.011 -5.290 10.890 1.00 90.69 125 VAL A O 1
ATOM 1016 N N . THR A 1 126 ? -16.749 -3.322 10.111 1.00 93.12 126 THR A N 1
ATOM 1017 C CA . THR A 1 126 ? -16.309 -3.511 8.718 1.00 93.12 126 THR A CA 1
ATOM 1018 C C . THR A 1 126 ? -15.872 -2.177 8.108 1.00 93.12 126 THR A C 1
ATOM 1020 O O . THR A 1 126 ? -16.175 -1.111 8.644 1.00 93.12 126 THR A O 1
ATOM 1023 N N . PHE A 1 127 ? -15.121 -2.207 7.014 1.00 91.94 127 PHE A N 1
ATOM 1024 C CA . PHE A 1 127 ? -14.680 -1.044 6.256 1.00 91.94 127 PHE A CA 1
ATOM 1025 C C . PHE A 1 127 ? -15.438 -0.963 4.932 1.00 91.94 127 PHE A C 1
ATOM 1027 O O . PHE A 1 127 ? -15.525 -1.935 4.189 1.00 91.94 127 PHE A O 1
ATOM 1034 N N . GLY A 1 128 ? -15.943 0.224 4.602 1.00 90.69 128 GLY A N 1
ATOM 1035 C CA . GLY A 1 128 ? -16.688 0.449 3.365 1.00 90.69 128 GLY A CA 1
ATOM 1036 C C . GLY A 1 128 ? -16.390 1.804 2.741 1.00 90.69 128 GLY A C 1
ATOM 1037 O O . GLY A 1 128 ? -15.945 2.737 3.411 1.00 90.69 128 GLY A O 1
ATOM 1038 N N . GLU A 1 129 ? -16.680 1.935 1.448 1.00 90.00 129 GLU A N 1
ATOM 1039 C CA . GLU A 1 129 ? -16.576 3.197 0.715 1.00 90.00 129 GLU A CA 1
ATOM 1040 C C . GLU A 1 129 ? -17.959 3.794 0.459 1.00 90.00 129 GLU A C 1
ATOM 1042 O O . GLU A 1 129 ? -18.804 3.171 -0.184 1.00 90.00 129 GLU A O 1
ATOM 1047 N N . LYS A 1 130 ? -18.172 5.043 0.885 1.00 88.06 130 LYS A N 1
ATOM 1048 C CA . LYS A 1 130 ? -19.360 5.816 0.511 1.00 88.06 130 LYS A CA 1
ATOM 1049 C C . LYS A 1 130 ? -18.945 7.229 0.112 1.00 88.06 130 LYS A C 1
ATOM 1051 O O . LYS A 1 130 ? -18.637 8.062 0.963 1.00 88.06 130 LYS A O 1
ATOM 1056 N N . LYS A 1 131 ? -18.879 7.465 -1.204 1.00 69.25 131 LYS A N 1
ATOM 1057 C CA . LYS A 1 131 ? -18.153 8.599 -1.812 1.00 69.25 131 LYS A CA 1
ATOM 1058 C C . LYS A 1 131 ? -18.781 9.985 -1.626 1.00 69.25 131 LYS A C 1
ATOM 1060 O O . LYS A 1 131 ? -18.109 10.964 -1.915 1.00 69.25 131 LYS A O 1
ATOM 1065 N N . ASP A 1 132 ? -19.965 10.085 -1.027 1.00 72.19 132 ASP A N 1
ATOM 1066 C CA . ASP A 1 132 ? -20.685 11.359 -0.882 1.00 72.19 132 ASP A CA 1
ATOM 1067 C C . ASP A 1 132 ? -21.129 11.666 0.561 1.00 72.19 132 ASP A C 1
ATOM 1069 O O . ASP A 1 132 ? -21.881 12.609 0.803 1.00 72.19 132 ASP A O 1
ATOM 1073 N N . GLU A 1 133 ? -20.663 10.892 1.549 1.00 74.56 133 GLU A N 1
ATOM 1074 C CA . GLU A 1 133 ? -21.009 11.115 2.955 1.00 74.56 133 GLU A CA 1
ATOM 1075 C C . GLU A 1 133 ? -19.831 11.642 3.781 1.00 74.56 133 GLU A C 1
ATOM 1077 O O . GLU A 1 133 ? -18.769 11.030 3.875 1.00 74.56 133 GLU A O 1
ATOM 1082 N N . VAL A 1 134 ? -20.075 12.743 4.499 1.00 82.56 134 VAL A N 1
ATOM 1083 C CA . VAL A 1 134 ? -19.162 13.303 5.519 1.00 82.56 134 VAL A CA 1
ATOM 1084 C C . VAL A 1 134 ? -19.233 12.505 6.834 1.00 82.56 134 VAL A C 1
ATOM 1086 O O . VAL A 1 134 ? -18.624 12.855 7.840 1.00 82.56 134 VAL A O 1
ATOM 1089 N N . ARG A 1 135 ? -19.999 11.410 6.867 1.00 90.62 135 ARG A N 1
ATOM 1090 C CA . ARG A 1 135 ? -20.091 10.550 8.046 1.00 90.62 135 ARG A CA 1
ATOM 1091 C C . ARG A 1 135 ? -18.870 9.638 8.112 1.00 90.62 135 ARG A C 1
ATOM 1093 O O . ARG A 1 135 ? -18.462 9.046 7.114 1.00 90.62 135 ARG A O 1
ATOM 1100 N N . ARG A 1 136 ? -18.290 9.535 9.312 1.00 92.38 136 ARG A N 1
ATOM 1101 C CA . ARG A 1 136 ? -17.157 8.642 9.607 1.00 92.38 136 ARG A CA 1
ATOM 1102 C C . ARG A 1 136 ? -17.571 7.177 9.618 1.00 92.38 136 ARG A C 1
ATOM 1104 O O . ARG A 1 136 ? -16.756 6.327 9.288 1.00 92.38 136 ARG A O 1
ATOM 1111 N N . VAL A 1 137 ? -18.813 6.904 10.006 1.00 93.69 137 VAL A N 1
ATOM 1112 C CA . VAL A 1 137 ? -19.365 5.555 10.095 1.00 93.69 137 VAL A CA 1
ATOM 1113 C C . VAL A 1 137 ? -20.853 5.543 9.755 1.00 93.69 137 VAL A C 1
ATOM 1115 O O . VAL A 1 137 ? -21.528 6.573 9.857 1.00 93.69 137 VAL A O 1
ATOM 1118 N N . TRP A 1 138 ? -21.368 4.369 9.410 1.00 93.38 138 TRP A N 1
ATOM 1119 C CA . TRP A 1 138 ? -22.796 4.078 9.318 1.00 93.38 138 TRP A CA 1
ATOM 1120 C C . TRP A 1 138 ? -23.071 2.638 9.755 1.00 93.38 138 TRP A C 1
ATOM 1122 O O . TRP A 1 138 ? -22.151 1.838 9.892 1.00 93.38 138 TRP A O 1
ATOM 1132 N N . TRP A 1 139 ? -24.338 2.309 9.981 1.00 91.56 139 TRP A N 1
ATOM 1133 C CA . TRP A 1 139 ? -24.760 0.937 10.246 1.00 91.56 139 TRP A CA 1
ATOM 1134 C C . TRP A 1 139 ? -25.251 0.283 8.962 1.00 91.56 139 TRP A C 1
ATOM 1136 O O . TRP A 1 139 ? -26.080 0.856 8.256 1.00 91.56 139 TRP A O 1
ATOM 1146 N N . GLU A 1 140 ? -24.761 -0.916 8.676 1.00 90.00 140 GLU A N 1
ATOM 1147 C CA . GLU A 1 140 ? -25.167 -1.707 7.518 1.00 90.00 140 GLU A CA 1
ATOM 1148 C C . GLU A 1 140 ? -25.123 -3.191 7.875 1.00 90.00 140 GLU A C 1
ATOM 1150 O O . GLU A 1 140 ? -24.142 -3.675 8.434 1.00 90.00 140 GLU A O 1
ATOM 1155 N N . ASN A 1 141 ? -26.213 -3.914 7.602 1.00 86.44 141 ASN A N 1
ATOM 1156 C CA . ASN A 1 141 ? -26.336 -5.350 7.885 1.00 86.44 141 ASN A CA 1
ATOM 1157 C C . ASN A 1 141 ? -25.991 -5.744 9.339 1.00 86.44 141 ASN A C 1
ATOM 1159 O O . ASN A 1 141 ? -25.386 -6.785 9.580 1.00 86.44 141 ASN A O 1
ATOM 1163 N N . GLY A 1 142 ? -26.350 -4.897 10.312 1.00 85.06 142 GLY A N 1
ATOM 1164 C CA . GLY A 1 142 ? -26.053 -5.129 11.732 1.00 85.06 142 GLY A CA 1
ATOM 1165 C C . GLY A 1 142 ? -24.587 -4.904 12.124 1.00 85.06 142 GLY A C 1
ATOM 1166 O O . GLY A 1 142 ? -24.200 -5.241 13.238 1.00 85.06 142 GLY A O 1
ATOM 1167 N N . ARG A 1 143 ? -23.773 -4.331 11.231 1.00 90.94 143 ARG A N 1
ATOM 1168 C CA . ARG A 1 143 ? -22.361 -4.017 11.467 1.00 90.94 143 ARG A CA 1
ATOM 1169 C C . ARG A 1 143 ? -22.117 -2.517 11.430 1.00 90.94 143 ARG A C 1
ATOM 1171 O O . ARG A 1 143 ? -22.737 -1.793 10.646 1.00 90.94 143 ARG A O 1
ATOM 1178 N N . LEU A 1 144 ? -21.183 -2.061 12.256 1.00 92.50 144 LEU A N 1
ATOM 1179 C CA . LEU A 1 144 ? -20.680 -0.699 12.215 1.00 92.50 144 LEU A CA 1
ATOM 1180 C C . LEU A 1 144 ? -19.645 -0.596 11.091 1.00 92.50 144 LEU A C 1
ATOM 1182 O O . LEU A 1 144 ? -18.542 -1.135 11.183 1.00 92.50 144 LEU A O 1
ATOM 1186 N N . THR A 1 145 ? -20.003 0.103 10.022 1.00 94.25 145 THR A N 1
ATOM 1187 C CA . THR A 1 145 ? -19.143 0.284 8.854 1.00 94.25 145 THR A CA 1
ATOM 1188 C C . THR A 1 145 ? -18.377 1.593 8.954 1.00 94.25 145 THR A C 1
ATOM 1190 O O . THR A 1 145 ? -18.975 2.662 9.081 1.00 94.25 145 THR A O 1
ATOM 1193 N N . ILE A 1 146 ? -17.050 1.523 8.880 1.00 93.75 146 ILE A N 1
ATOM 1194 C CA . ILE A 1 146 ? -16.149 2.673 8.892 1.00 93.75 146 ILE A CA 1
ATOM 1195 C C . ILE A 1 146 ? -15.929 3.160 7.463 1.00 93.75 146 ILE A C 1
ATOM 1197 O O . ILE A 1 146 ? -15.506 2.401 6.590 1.00 93.75 146 ILE A O 1
ATOM 1201 N N . ASN A 1 147 ? -16.178 4.450 7.243 1.00 94.00 147 ASN A N 1
ATOM 1202 C CA . ASN A 1 147 ? -16.045 5.084 5.942 1.00 94.00 147 ASN A CA 1
ATOM 1203 C C . ASN A 1 147 ? -14.575 5.279 5.574 1.00 94.00 147 ASN A C 1
ATOM 1205 O O . ASN A 1 147 ? -13.934 6.247 5.995 1.00 94.00 147 ASN A O 1
ATOM 1209 N N . THR A 1 148 ? -14.050 4.406 4.722 1.00 92.12 148 THR A N 1
ATOM 1210 C CA . THR A 1 148 ? -12.680 4.529 4.229 1.00 92.12 148 THR A CA 1
ATOM 1211 C C . THR A 1 148 ? -12.525 5.725 3.298 1.00 92.12 148 THR A C 1
ATOM 1213 O O . THR A 1 148 ? -11.437 6.281 3.228 1.00 92.12 148 THR A O 1
ATOM 1216 N N . SER A 1 149 ? -13.587 6.204 2.642 1.00 92.38 149 SER A N 1
ATOM 1217 C CA . SER A 1 149 ? -13.546 7.407 1.792 1.00 92.38 149 SER A CA 1
ATOM 1218 C C . SER A 1 149 ? -13.551 8.721 2.586 1.00 92.38 149 SER A C 1
ATOM 1220 O O . SER A 1 149 ? -13.333 9.786 2.008 1.00 92.38 149 SER A O 1
ATOM 1222 N N . HIS A 1 150 ? -13.769 8.681 3.905 1.00 93.69 150 HIS A N 1
ATOM 1223 C CA . HIS A 1 150 ? -13.829 9.891 4.722 1.00 93.69 150 HIS A CA 1
ATOM 1224 C C . HIS A 1 150 ? -12.467 10.626 4.746 1.00 93.69 150 HIS A C 1
ATOM 1226 O O . HIS A 1 150 ? -11.440 9.989 5.008 1.00 93.69 150 HIS A O 1
ATOM 1232 N N . PRO A 1 151 ? -12.414 11.966 4.574 1.00 91.81 151 PRO A N 1
ATOM 1233 C CA . PRO A 1 151 ? -11.151 12.714 4.516 1.00 91.81 151 PRO A CA 1
ATOM 1234 C C . PRO A 1 151 ? -10.245 12.506 5.736 1.00 91.81 151 PRO A C 1
ATOM 1236 O O . PRO A 1 151 ? -9.032 12.374 5.607 1.00 91.81 151 PRO A O 1
ATOM 1239 N N . ASP A 1 152 ? -10.835 12.423 6.929 1.00 92.25 152 ASP A N 1
ATOM 1240 C CA . ASP A 1 152 ? -10.106 12.201 8.187 1.00 92.25 152 ASP A CA 1
ATOM 1241 C C . ASP A 1 152 ? -9.489 10.790 8.268 1.00 92.25 152 ASP A C 1
ATOM 1243 O O . ASP A 1 152 ? -8.392 10.635 8.813 1.00 92.25 152 ASP A O 1
ATOM 1247 N N . PHE A 1 153 ? -10.154 9.786 7.675 1.00 92.62 153 PHE A N 1
ATOM 1248 C CA . PHE A 1 153 ? -9.630 8.423 7.558 1.00 92.62 153 PHE A CA 1
ATOM 1249 C C . PHE A 1 153 ? -8.461 8.407 6.573 1.00 92.62 153 PHE A C 1
ATOM 1251 O O . PHE A 1 153 ? -7.359 7.986 6.921 1.00 92.62 153 PHE A O 1
ATOM 1258 N N . GLN A 1 154 ? -8.660 8.968 5.377 1.00 91.31 154 GLN A N 1
ATOM 1259 C CA . GLN A 1 154 ? -7.631 9.070 4.337 1.00 91.31 154 GLN A CA 1
ATOM 1260 C C . GLN A 1 154 ? -6.393 9.850 4.804 1.00 91.31 154 GLN A C 1
ATOM 1262 O O . GLN A 1 154 ? -5.268 9.445 4.529 1.00 91.31 154 GLN A O 1
ATOM 1267 N N . ALA A 1 155 ? -6.568 10.915 5.594 1.00 91.88 155 ALA A N 1
ATOM 1268 C CA . ALA A 1 155 ? -5.460 11.684 6.166 1.00 91.88 155 ALA A CA 1
ATOM 1269 C C . ALA A 1 155 ? -4.599 10.886 7.168 1.00 91.88 155 ALA A C 1
ATOM 1271 O O . ALA A 1 155 ? -3.459 11.264 7.453 1.00 91.88 155 ALA A O 1
ATOM 1272 N N . ARG A 1 156 ? -5.139 9.798 7.734 1.00 93.06 156 ARG A N 1
ATOM 1273 C CA . ARG A 1 156 ? -4.460 8.931 8.716 1.00 93.06 156 ARG A CA 1
ATOM 1274 C C . ARG A 1 156 ? -4.021 7.604 8.126 1.00 93.06 156 ARG A C 1
ATOM 1276 O O . ARG A 1 156 ? -3.118 6.969 8.677 1.00 93.06 156 ARG A O 1
ATOM 1283 N N . LEU A 1 157 ? -4.642 7.190 7.025 1.00 90.56 157 LEU A N 1
ATOM 1284 C CA . LEU A 1 157 ? -4.288 5.983 6.310 1.00 90.56 157 LEU A CA 1
ATOM 1285 C C . LEU A 1 157 ? -2.913 6.182 5.685 1.00 90.56 157 LEU A C 1
ATOM 1287 O O . LEU A 1 157 ? -2.717 7.004 4.792 1.00 90.56 157 LEU A O 1
ATOM 1291 N N . ARG A 1 158 ? -1.935 5.411 6.152 1.00 90.25 158 ARG A N 1
ATOM 1292 C CA . ARG A 1 158 ? -0.663 5.313 5.446 1.00 90.25 158 ARG A CA 1
ATOM 1293 C C . ARG A 1 158 ? -0.792 4.229 4.401 1.00 90.25 158 ARG A C 1
ATOM 1295 O O . ARG A 1 158 ? -1.368 3.182 4.663 1.00 90.25 158 ARG A O 1
ATOM 1302 N N . THR A 1 159 ? -0.217 4.455 3.232 1.00 88.00 159 THR A N 1
ATOM 1303 C CA . THR A 1 159 ? -0.118 3.432 2.196 1.00 88.00 159 THR A CA 1
ATOM 1304 C C . THR A 1 159 ? 1.344 3.133 1.905 1.00 88.00 159 THR A C 1
ATOM 1306 O O . THR A 1 159 ? 2.239 3.974 2.030 1.00 88.00 159 THR A O 1
ATOM 1309 N N . SER A 1 160 ? 1.621 1.880 1.565 1.00 84.75 160 SER A N 1
ATOM 1310 C CA . SER A 1 160 ? 2.910 1.485 1.016 1.00 84.75 160 SER A CA 1
ATOM 1311 C C . SER A 1 160 ? 3.096 2.080 -0.386 1.00 84.75 160 SER A C 1
ATOM 1313 O O . SER A 1 160 ? 2.151 2.549 -1.016 1.00 84.75 160 SER A O 1
ATOM 1315 N N . ARG A 1 161 ? 4.309 1.983 -0.942 1.00 79.00 161 ARG A N 1
ATOM 1316 C CA . ARG A 1 161 ? 4.582 2.391 -2.338 1.00 79.00 161 ARG A CA 1
ATOM 1317 C C . ARG A 1 161 ? 3.748 1.635 -3.380 1.00 79.00 161 ARG A C 1
ATOM 1319 O O . ARG A 1 161 ? 3.669 2.085 -4.517 1.00 79.00 161 ARG A O 1
ATOM 1326 N N . LEU A 1 162 ? 3.187 0.489 -2.997 1.00 78.19 162 LEU A N 1
ATOM 1327 C CA . LEU A 1 162 ? 2.314 -0.343 -3.824 1.00 78.19 162 LEU A CA 1
ATOM 1328 C C . LEU A 1 162 ? 0.824 -0.079 -3.551 1.00 78.19 162 LEU A C 1
ATOM 1330 O O . LEU A 1 162 ? -0.024 -0.773 -4.088 1.00 78.19 162 LEU A O 1
ATOM 1334 N N . GLY A 1 163 ? 0.492 0.905 -2.709 1.00 80.75 163 GLY A N 1
ATOM 1335 C CA . GLY A 1 163 ? -0.890 1.265 -2.389 1.00 80.75 163 GLY A CA 1
ATOM 1336 C C . GLY A 1 163 ? -1.517 0.463 -1.247 1.00 80.75 163 GLY A C 1
ATOM 1337 O O . GLY A 1 163 ? -2.583 0.843 -0.780 1.00 80.75 163 GLY A O 1
ATOM 1338 N N . ASN A 1 164 ? -0.855 -0.585 -0.741 1.00 82.00 164 ASN A N 1
ATOM 1339 C CA . ASN A 1 164 ? -1.402 -1.369 0.376 1.00 82.00 164 ASN A CA 1
ATOM 1340 C C . ASN A 1 164 ? -1.503 -0.524 1.655 1.00 82.00 164 ASN A C 1
ATOM 1342 O O . ASN A 1 164 ? -0.516 0.154 1.979 1.00 82.00 164 ASN A O 1
ATOM 1346 N N . PRO A 1 165 ? -2.630 -0.574 2.383 1.00 83.75 165 PRO A N 1
ATOM 1347 C CA . PRO A 1 165 ? -2.810 0.158 3.623 1.00 83.75 165 PRO A CA 1
ATOM 1348 C C . PRO A 1 165 ? -1.817 -0.333 4.678 1.00 83.75 165 PRO A C 1
ATOM 1350 O O . PRO A 1 165 ? -1.438 -1.501 4.732 1.00 83.75 165 PRO A O 1
ATOM 1353 N N . ARG A 1 166 ? -1.337 0.601 5.489 1.00 84.94 166 ARG A N 1
ATOM 1354 C CA . ARG A 1 166 ? -0.438 0.363 6.608 1.00 84.94 166 ARG A CA 1
ATOM 1355 C C . ARG A 1 166 ? -1.043 1.014 7.841 1.00 84.94 166 ARG A C 1
ATOM 1357 O O . ARG A 1 166 ? -1.179 2.245 7.859 1.00 84.94 166 ARG A O 1
ATOM 1364 N N . PRO A 1 167 ? -1.386 0.213 8.855 1.00 81.69 167 PRO A N 1
ATOM 1365 C CA . PRO A 1 167 ? -1.800 0.739 10.139 1.00 81.69 167 PRO A CA 1
ATOM 1366 C C . PRO A 1 167 ? -0.731 1.696 10.699 1.00 81.69 167 PRO A C 1
ATOM 1368 O O . PRO A 1 167 ? 0.466 1.555 10.436 1.00 81.69 167 PRO A O 1
ATOM 1371 N N . SER A 1 168 ? -1.168 2.741 11.395 1.00 89.56 168 SER A N 1
ATOM 1372 C CA . SER A 1 168 ? -0.286 3.742 12.003 1.00 89.56 168 SER A CA 1
ATOM 1373 C C . SER A 1 168 ? -0.858 4.177 13.342 1.00 89.56 168 SER A C 1
ATOM 1375 O O . SER A 1 168 ? -2.066 4.072 13.535 1.00 89.56 168 SER A O 1
ATOM 1377 N N . ASP A 1 169 ? -0.040 4.748 14.227 1.00 89.88 169 ASP A N 1
ATOM 1378 C CA . ASP A 1 169 ? -0.521 5.252 15.524 1.00 89.88 169 ASP A CA 1
ATOM 1379 C C . ASP A 1 169 ? -1.707 6.210 15.381 1.00 89.88 169 ASP A C 1
ATOM 1381 O O . ASP A 1 169 ? -2.669 6.149 16.140 1.00 89.88 169 ASP A O 1
ATOM 1385 N N . ARG A 1 170 ? -1.674 7.071 14.356 1.00 93.31 170 ARG A N 1
ATOM 1386 C CA . ARG A 1 170 ? -2.769 8.009 14.078 1.00 93.31 170 ARG A CA 1
ATOM 1387 C C . ARG A 1 170 ? -4.038 7.297 13.627 1.00 93.31 170 ARG A C 1
ATOM 1389 O O . ARG A 1 170 ? -5.127 7.758 13.953 1.00 93.31 170 ARG A O 1
ATOM 1396 N N . MET A 1 171 ? -3.899 6.215 12.860 1.00 93.31 171 MET A N 1
ATOM 1397 C CA . MET A 1 171 ? -5.036 5.392 12.456 1.00 93.31 171 MET A CA 1
ATOM 1398 C C . MET A 1 171 ? -5.613 4.656 13.667 1.00 93.31 171 MET A C 1
ATOM 1400 O O . MET A 1 171 ? -6.820 4.688 13.862 1.00 93.31 171 MET A O 1
ATOM 1404 N N . ASN A 1 172 ? -4.766 4.086 14.524 1.00 92.88 172 ASN A N 1
ATOM 1405 C CA . ASN A 1 172 ? -5.206 3.390 15.733 1.00 92.88 172 ASN A CA 1
ATOM 1406 C C . ASN A 1 172 ? -5.976 4.313 16.670 1.00 92.88 172 ASN A C 1
ATOM 1408 O O . ASN A 1 172 ? -7.086 3.976 17.059 1.00 92.88 172 ASN A O 1
ATOM 1412 N N . ALA A 1 173 ? -5.437 5.499 16.962 1.00 93.56 173 ALA A N 1
ATOM 1413 C CA . ALA A 1 173 ? -6.113 6.484 17.801 1.00 93.56 173 ALA A CA 1
ATOM 1414 C C . ALA A 1 173 ? -7.457 6.932 17.197 1.00 93.56 173 ALA A C 1
ATOM 1416 O O . ALA A 1 173 ? -8.441 7.107 17.911 1.00 93.56 173 ALA A O 1
ATOM 1417 N N . TYR A 1 174 ? -7.527 7.086 15.869 1.00 94.81 174 TYR A N 1
ATOM 1418 C CA . TYR A 1 174 ? -8.784 7.394 15.186 1.00 94.81 174 TYR A CA 1
ATOM 1419 C C . TYR A 1 174 ? -9.812 6.273 15.337 1.00 94.81 174 TYR A C 1
ATOM 1421 O O . TYR A 1 174 ? -10.952 6.551 15.699 1.00 94.81 174 TYR A O 1
ATOM 1429 N N . LEU A 1 175 ? -9.416 5.024 15.088 1.00 93.50 175 LEU A N 1
ATOM 1430 C CA . LEU A 1 175 ? -10.307 3.875 15.215 1.00 93.50 175 LEU A CA 1
ATOM 1431 C C . LEU A 1 175 ? -10.759 3.694 16.661 1.00 93.50 175 LEU A C 1
ATOM 1433 O O . LEU A 1 175 ? -11.953 3.577 16.896 1.00 93.50 175 LEU A O 1
ATOM 1437 N N . ALA A 1 176 ? -9.842 3.763 17.624 1.00 93.31 176 ALA A N 1
ATOM 1438 C CA . ALA A 1 176 ? -10.157 3.678 19.043 1.00 93.31 176 ALA A CA 1
ATOM 1439 C C . ALA A 1 176 ? -11.147 4.768 19.476 1.00 93.31 176 ALA A C 1
ATOM 1441 O O . ALA A 1 176 ? -12.124 4.473 20.155 1.00 93.31 176 ALA A O 1
ATOM 1442 N N . GLY A 1 177 ? -10.944 6.015 19.036 1.00 93.75 177 GLY A N 1
ATOM 1443 C CA . GLY A 1 177 ? -11.850 7.122 19.343 1.00 93.75 177 GLY A CA 1
ATOM 1444 C C . GLY A 1 177 ? -13.222 6.995 18.678 1.00 93.75 177 GLY A C 1
ATOM 1445 O O . GLY A 1 177 ? -14.228 7.354 19.280 1.00 93.75 177 GLY A O 1
ATOM 1446 N N . VAL A 1 178 ? -13.290 6.481 17.446 1.00 93.00 178 VAL A N 1
ATOM 1447 C CA . VAL A 1 178 ? -14.571 6.203 16.781 1.00 93.00 178 VAL A CA 1
ATOM 1448 C C . VAL A 1 178 ? -15.287 5.061 17.496 1.00 93.00 178 VAL A C 1
ATOM 1450 O O . VAL A 1 178 ? -16.423 5.230 17.921 1.00 93.00 178 VAL A O 1
ATOM 1453 N N . LEU A 1 179 ? -14.629 3.918 17.664 1.00 92.56 179 LEU A N 1
ATOM 1454 C CA . LEU A 1 179 ? -15.231 2.710 18.219 1.00 92.56 179 LEU A CA 1
ATOM 1455 C C . LEU A 1 179 ? -15.640 2.877 19.682 1.00 92.56 179 LEU A C 1
ATOM 1457 O O . LEU A 1 179 ? -16.684 2.356 20.062 1.00 92.56 179 LEU A O 1
ATOM 1461 N N . SER A 1 180 ? -14.887 3.636 20.484 1.00 91.25 180 SER A N 1
ATOM 1462 C CA . SER A 1 180 ? -15.237 3.865 21.887 1.00 91.25 180 SER A CA 1
ATOM 1463 C C . SER A 1 180 ? -16.547 4.631 22.051 1.00 91.25 180 SER A C 1
ATOM 1465 O O . SER A 1 180 ? -17.333 4.287 22.927 1.00 91.25 180 SER A O 1
ATOM 1467 N N . VAL A 1 181 ? -16.827 5.607 21.177 1.00 91.25 181 VAL A N 1
ATOM 1468 C CA . VAL A 1 181 ? -18.095 6.360 21.174 1.00 91.25 181 VAL A CA 1
ATOM 1469 C C . VAL A 1 181 ? -19.286 5.431 20.941 1.00 91.25 181 VAL A C 1
ATOM 1471 O O . VAL A 1 181 ? -20.313 5.565 21.602 1.00 91.25 181 VAL A O 1
ATOM 1474 N N . TYR A 1 182 ? -19.165 4.491 20.001 1.00 89.25 182 TYR A N 1
ATOM 1475 C CA . TYR A 1 182 ? -20.252 3.559 19.688 1.00 89.25 182 TYR A CA 1
ATOM 1476 C C . TYR A 1 182 ? -20.339 2.411 20.695 1.00 89.25 182 TYR A C 1
ATOM 1478 O O . TYR A 1 182 ? -21.439 1.971 21.011 1.00 89.25 182 TYR A O 1
ATOM 1486 N N . GLY A 1 183 ? -19.208 1.963 21.245 1.00 86.06 183 GLY A N 1
ATOM 1487 C CA . GLY A 1 183 ? -19.148 0.910 22.262 1.00 86.06 183 GLY A CA 1
ATOM 1488 C C . GLY A 1 183 ? -19.788 1.292 23.597 1.00 86.06 183 GLY A C 1
ATOM 1489 O O . GLY A 1 183 ? -20.177 0.411 24.356 1.00 86.06 183 GLY A O 1
ATOM 1490 N N . THR A 1 184 ? -19.929 2.588 23.885 1.00 86.50 184 THR A N 1
ATOM 1491 C CA . THR A 1 184 ? -20.533 3.092 25.129 1.00 86.50 184 THR A CA 1
ATOM 1492 C C . THR A 1 184 ? -21.880 3.784 24.925 1.00 86.50 184 THR A C 1
ATOM 1494 O O . THR A 1 184 ? -22.452 4.304 25.883 1.00 86.50 184 THR A O 1
ATOM 1497 N N . ALA A 1 185 ? -22.420 3.775 23.702 1.00 85.06 185 ALA A N 1
ATOM 1498 C CA . ALA A 1 185 ? -23.621 4.530 23.341 1.00 85.06 185 ALA A CA 1
ATOM 1499 C C . ALA A 1 185 ? -24.872 4.152 24.160 1.00 85.06 185 ALA A C 1
ATOM 1501 O O . ALA A 1 185 ? -25.742 4.998 24.365 1.00 85.06 185 ALA A O 1
ATOM 1502 N N . GLU A 1 186 ? -24.954 2.911 24.646 1.00 83.56 186 GLU A N 1
ATOM 1503 C CA . GLU A 1 186 ? -26.097 2.391 25.411 1.00 83.56 186 GLU A CA 1
ATOM 1504 C C . GLU A 1 186 ? -26.100 2.805 26.893 1.00 83.56 186 GLU A C 1
ATOM 1506 O O . GLU A 1 186 ? -27.123 2.685 27.565 1.00 83.56 186 GLU A O 1
ATOM 1511 N N . LEU A 1 187 ? -24.985 3.321 27.424 1.00 83.75 187 LEU A N 1
ATOM 1512 C CA . LEU A 1 187 ? -24.883 3.707 28.836 1.00 83.75 187 LEU A CA 1
ATOM 1513 C C . LEU A 1 187 ? -25.664 4.992 29.081 1.00 83.75 187 LEU A C 1
ATOM 1515 O O . LEU A 1 187 ? -25.342 6.017 28.487 1.00 83.75 187 LEU A O 1
ATOM 1519 N N . ALA A 1 188 ? -26.679 4.963 29.942 1.00 83.56 188 ALA A N 1
ATOM 1520 C CA . ALA A 1 188 ? -27.533 6.124 30.195 1.00 83.56 188 ALA A CA 1
ATOM 1521 C C . ALA A 1 188 ? -26.822 7.237 30.985 1.00 83.56 188 ALA A C 1
ATOM 1523 O O . ALA A 1 188 ? -27.051 8.416 30.711 1.00 83.56 188 ALA A O 1
ATOM 1524 N N . ASP A 1 189 ? -25.963 6.866 31.937 1.00 93.31 189 ASP A N 1
ATOM 1525 C CA . ASP A 1 189 ? -25.240 7.815 32.779 1.00 93.31 189 ASP A CA 1
ATOM 1526 C C . ASP A 1 189 ? -24.062 8.455 32.031 1.00 93.31 189 ASP A C 1
ATOM 1528 O O . ASP A 1 189 ? -23.272 7.778 31.371 1.00 93.31 189 ASP A O 1
ATOM 1532 N N . VAL A 1 190 ? -23.959 9.784 32.104 1.00 90.31 190 VAL A N 1
ATOM 1533 C CA . VAL A 1 190 ? -22.981 10.557 31.325 1.00 90.31 190 VAL A CA 1
ATOM 1534 C C . VAL A 1 190 ? -21.566 10.395 31.876 1.00 90.31 190 VAL A C 1
ATOM 1536 O O . VAL A 1 190 ? -20.620 10.315 31.089 1.00 90.31 190 VAL A O 1
ATOM 1539 N N . GLU A 1 191 ? -21.409 10.345 33.199 1.00 90.44 191 GLU A N 1
ATOM 1540 C CA . GLU A 1 191 ? -20.098 10.216 33.840 1.00 90.44 191 GLU A CA 1
ATOM 1541 C C . GLU A 1 191 ? -19.550 8.800 33.650 1.00 90.44 191 GLU A C 1
ATOM 1543 O O . GLU A 1 191 ? -18.405 8.629 33.225 1.00 90.44 191 GLU A O 1
ATOM 1548 N N . GLU A 1 192 ? -20.395 7.787 33.847 1.00 88.12 192 GLU A N 1
ATOM 1549 C CA . GLU A 1 192 ? -20.080 6.385 33.583 1.00 88.12 192 GLU A CA 1
ATOM 1550 C C . GLU A 1 192 ? -19.740 6.162 32.105 1.00 88.12 192 GLU A C 1
ATOM 1552 O O . GLU A 1 192 ? -18.739 5.513 31.780 1.00 88.12 192 GLU A O 1
ATOM 1557 N N . ARG A 1 193 ? -20.519 6.758 31.189 1.00 88.50 193 ARG A N 1
ATOM 1558 C CA . ARG A 1 193 ? -20.246 6.694 29.749 1.00 88.50 193 ARG A CA 1
ATOM 1559 C C . ARG A 1 193 ? -18.896 7.302 29.406 1.00 88.50 193 ARG A C 1
ATOM 1561 O O . ARG A 1 193 ? -18.138 6.685 28.660 1.00 88.50 193 ARG A O 1
ATOM 1568 N N . ALA A 1 194 ? -18.585 8.483 29.936 1.00 88.94 194 ALA A N 1
ATOM 1569 C CA . ALA A 1 194 ? -17.318 9.154 29.673 1.00 88.94 194 ALA A CA 1
ATOM 1570 C C . ALA A 1 194 ? -16.127 8.343 30.207 1.00 88.94 194 ALA A C 1
ATOM 1572 O O . ALA A 1 194 ? -15.154 8.138 29.480 1.00 88.94 194 ALA A O 1
ATOM 1573 N N . ALA A 1 195 ? -16.221 7.830 31.437 1.00 89.12 195 ALA A N 1
ATOM 1574 C CA . ALA A 1 195 ? -15.174 7.013 32.045 1.00 89.12 195 ALA A CA 1
ATOM 1575 C C . ALA A 1 195 ? -14.920 5.731 31.240 1.00 89.12 195 ALA A C 1
ATOM 1577 O O . ALA A 1 195 ? -13.782 5.455 30.855 1.00 89.12 195 ALA A O 1
ATOM 1578 N N . LYS A 1 196 ? -15.984 4.992 30.900 1.00 87.62 196 LYS A N 1
ATOM 1579 C CA . LYS A 1 196 ? -15.874 3.754 30.119 1.00 87.62 196 LYS A CA 1
ATOM 1580 C C . LYS A 1 196 ? -15.418 4.010 28.684 1.00 87.62 196 LYS A C 1
ATOM 1582 O O . LYS A 1 196 ? -14.704 3.194 28.112 1.00 87.62 196 LYS A O 1
ATOM 1587 N N . GLN A 1 197 ? -15.783 5.152 28.098 1.00 90.44 197 GLN A N 1
ATOM 1588 C CA . GLN A 1 197 ? -15.321 5.533 26.764 1.00 90.44 197 GLN A CA 1
ATOM 1589 C C . GLN A 1 197 ? -13.812 5.797 26.757 1.00 90.44 197 GLN A C 1
ATOM 1591 O O . GLN A 1 197 ? -13.126 5.355 25.836 1.00 90.44 197 GLN A O 1
ATOM 1596 N N . ILE A 1 198 ? -13.296 6.509 27.763 1.00 91.19 198 ILE A N 1
ATOM 1597 C CA . ILE A 1 198 ? -11.858 6.776 27.904 1.00 91.19 198 ILE A CA 1
ATOM 1598 C C . ILE A 1 198 ? -11.095 5.462 28.083 1.00 91.19 198 ILE A C 1
ATOM 1600 O O . ILE A 1 198 ? -10.118 5.232 27.373 1.00 91.19 198 ILE A O 1
ATOM 1604 N N . ASP A 1 199 ? -11.564 4.594 28.977 1.00 90.81 199 ASP A N 1
ATOM 1605 C CA . ASP A 1 199 ? -10.952 3.289 29.237 1.00 90.81 199 ASP A CA 1
ATOM 1606 C C . ASP A 1 199 ? -10.918 2.403 27.980 1.00 90.81 199 ASP A C 1
ATOM 1608 O O . ASP A 1 199 ? -9.859 1.917 27.572 1.00 90.81 199 ASP A O 1
ATOM 1612 N N . LEU A 1 200 ? -12.055 2.293 27.283 1.00 89.75 200 LEU A N 1
ATOM 1613 C CA . LEU A 1 200 ? -12.165 1.534 26.039 1.00 89.75 200 LEU A CA 1
ATOM 1614 C C . LEU A 1 200 ? -11.260 2.109 24.944 1.00 89.75 200 LEU A C 1
ATOM 1616 O O . LEU A 1 200 ? -10.612 1.355 24.225 1.00 89.75 200 LEU A O 1
ATOM 1620 N N . MET A 1 201 ? -11.184 3.435 24.814 1.00 92.56 201 MET A N 1
ATOM 1621 C CA . MET A 1 201 ? -10.312 4.092 23.839 1.00 92.56 201 MET A CA 1
ATOM 1622 C C . MET A 1 201 ? -8.831 3.791 24.104 1.00 92.56 201 MET A C 1
ATOM 1624 O O . MET A 1 201 ? -8.110 3.436 23.173 1.00 92.56 201 MET A O 1
ATOM 1628 N N . LEU A 1 202 ? -8.376 3.912 25.354 1.00 92.19 202 LEU A N 1
ATOM 1629 C CA . LEU A 1 202 ? -6.979 3.661 25.718 1.00 92.19 202 LEU A CA 1
ATOM 1630 C C . LEU A 1 202 ? -6.606 2.187 25.534 1.00 92.19 202 LEU A C 1
ATOM 1632 O O . LEU A 1 202 ? -5.553 1.885 24.968 1.00 92.19 202 LEU A O 1
ATOM 1636 N N . THR A 1 203 ? -7.491 1.280 25.948 1.00 90.94 203 THR A N 1
ATOM 1637 C CA . THR A 1 203 ? -7.288 -0.166 25.804 1.00 90.94 203 THR A CA 1
ATOM 1638 C C . THR A 1 203 ? -7.274 -0.576 24.331 1.00 90.94 203 THR A C 1
ATOM 1640 O O . THR A 1 203 ? -6.344 -1.245 23.892 1.00 90.94 203 THR A O 1
ATOM 1643 N N . LEU A 1 204 ? -8.224 -0.093 23.520 1.00 90.38 204 LEU A N 1
ATOM 1644 C CA . LEU A 1 204 ? -8.244 -0.328 22.070 1.00 90.38 204 LEU A CA 1
ATOM 1645 C C . LEU A 1 204 ? -6.974 0.166 21.378 1.00 90.38 204 LEU A C 1
ATOM 1647 O O . LEU A 1 204 ? -6.435 -0.517 20.510 1.00 90.38 204 LEU A O 1
ATOM 1651 N N . GLU A 1 205 ? -6.495 1.360 21.726 1.00 92.38 205 GLU A N 1
ATOM 1652 C CA . GLU A 1 205 ? -5.272 1.904 21.139 1.00 92.38 205 GLU A CA 1
ATOM 1653 C C . GLU A 1 205 ? -4.053 1.035 21.479 1.00 92.38 205 GLU A C 1
ATOM 1655 O O . GLU A 1 205 ? -3.210 0.800 20.606 1.00 92.38 205 GLU A O 1
ATOM 1660 N N . ALA A 1 206 ? -3.968 0.542 22.719 1.00 91.25 206 ALA A N 1
ATOM 1661 C CA . ALA A 1 206 ? -2.910 -0.359 23.163 1.00 91.25 206 ALA A CA 1
ATOM 1662 C C . ALA A 1 206 ? -2.957 -1.705 22.420 1.00 91.25 206 ALA A C 1
ATOM 1664 O O . ALA A 1 206 ? -1.944 -2.115 21.852 1.00 91.25 206 ALA A O 1
ATOM 1665 N N . GLU A 1 207 ? -4.132 -2.332 22.329 1.00 90.31 207 GLU A N 1
ATOM 1666 C CA . GLU A 1 207 ? -4.334 -3.599 21.612 1.00 90.31 207 GLU A CA 1
ATOM 1667 C C . GLU A 1 207 ? -4.008 -3.470 20.116 1.00 90.31 207 GLU A C 1
ATOM 1669 O O . GLU A 1 207 ? -3.241 -4.257 19.558 1.00 90.31 207 GLU A O 1
ATOM 1674 N N . LEU A 1 208 ? -4.497 -2.411 19.460 1.00 88.88 208 LEU A N 1
ATOM 1675 C CA . LEU A 1 208 ? -4.203 -2.144 18.047 1.00 88.88 208 LEU A CA 1
ATOM 1676 C C . LEU A 1 208 ? -2.716 -1.872 17.789 1.00 88.88 208 LEU A C 1
ATOM 1678 O O . LEU A 1 208 ? -2.234 -2.101 16.678 1.00 88.88 208 LEU A O 1
ATOM 1682 N N . ARG A 1 209 ? -1.978 -1.341 18.771 1.00 88.94 209 ARG A N 1
ATOM 1683 C CA . ARG A 1 209 ? -0.520 -1.183 18.675 1.00 88.94 209 ARG A CA 1
ATOM 1684 C C . ARG A 1 209 ? 0.207 -2.503 18.861 1.00 88.94 209 ARG A C 1
ATOM 1686 O O . ARG A 1 209 ? 1.197 -2.734 18.174 1.00 88.94 209 ARG A O 1
ATOM 1693 N N . GLU A 1 210 ? -0.247 -3.347 19.778 1.00 88.12 210 GLU A N 1
ATOM 1694 C CA . GLU A 1 210 ? 0.408 -4.624 20.044 1.00 88.12 210 GLU A CA 1
ATOM 1695 C C . GLU A 1 210 ? 0.250 -5.581 18.861 1.00 88.12 210 GLU A C 1
ATOM 1697 O O . GLU A 1 210 ? 1.236 -6.150 18.395 1.00 88.12 210 GLU A O 1
ATOM 1702 N N . MET A 1 211 ? -0.944 -5.640 18.268 1.00 80.12 211 MET A N 1
ATOM 1703 C CA . MET A 1 211 ? -1.198 -6.453 17.074 1.00 80.12 211 MET A CA 1
ATOM 1704 C C . MET A 1 211 ? -0.431 -5.978 15.827 1.00 80.12 211 MET A C 1
ATOM 1706 O O . MET A 1 211 ? -0.273 -6.744 14.886 1.00 80.12 211 MET A O 1
ATOM 1710 N N . GLN A 1 212 ? 0.080 -4.741 15.799 1.00 75.69 212 GLN A N 1
ATOM 1711 C CA . GLN A 1 212 ? 0.949 -4.257 14.712 1.00 75.69 212 GLN A CA 1
ATOM 1712 C C . GLN A 1 212 ? 2.403 -4.716 14.825 1.00 75.69 212 GLN A C 1
ATOM 1714 O O . GLN A 1 212 ? 3.154 -4.577 13.858 1.00 75.69 212 GLN A O 1
ATOM 1719 N N . LYS A 1 213 ? 2.834 -5.169 16.008 1.00 77.56 213 LYS A N 1
ATOM 1720 C CA . LYS A 1 213 ? 4.207 -5.644 16.225 1.00 77.56 213 LYS A CA 1
ATOM 1721 C C . LYS A 1 213 ? 4.397 -7.103 15.802 1.00 77.56 213 LYS A C 1
ATOM 1723 O O . LYS A 1 213 ? 5.547 -7.518 15.658 1.00 77.56 213 LYS A O 1
ATOM 1728 N N . GLN A 1 214 ? 3.301 -7.849 15.660 1.00 59.12 214 GLN A N 1
ATOM 1729 C CA . GLN A 1 214 ? 3.262 -9.251 15.230 1.00 59.12 214 GLN A CA 1
ATOM 1730 C C . GLN A 1 214 ? 3.324 -9.356 13.704 1.00 59.12 214 GLN A C 1
ATOM 1732 O O . GLN A 1 214 ? 4.014 -10.283 13.223 1.00 59.12 214 GLN A O 1
#

pLDDT: mean 90.14, std 7.04, range [55.97, 97.62]

Secondary structure (DSSP, 8-state):
-EEE-SS------EEEETTEEEEETTT-HHHHTT-SSIIIIIT-TTEEEEEE-GGG--B-TTSSSB-SSHHHHHHHHHHHHHHHHHHHHHHHHHHHHHHHHHHHHHHHHHHHHHHHTTT--SSEEEEE--TT---SEEEETTEEEEETTSHHHHTT-EE-TTS-EE--HHHHHHHHHHHHHHHTTT---HHHHHHHHHHHHHHHHHHHHHTTT-

Sequence (214 aa):
VCQIASEPLNRPVSFFFFVRRIGQVTEIKSFMRKSVHKTSVWRHPHLVGYIEVGEIVQPIINRDDFVRTYGRTLLYEALLPVEAKLKTLLAAVNEERRENTFAQFEQTVQQALKAAASETSPFDVTFGEKKDEVRRVWWENGRLTINTSHPDFQARLRTSRLGNPRPSDRMNAYLAGVLSVYGTAELADVEERAAKQIDLMLTLEAELREMQKQ

Foldseek 3Di:
DKDFALDQQQAFEFEDEPNDTLGGCLQAVVLCVLAPCNCQFRVGSRIHDYHYLYPLWDADPNSSYTDPDPSVVVVSVVCRVVSVVRNVVSLVVLVVLQVVLQVVVQVLLQVLQCVLLPHDQPAREHEDADQPDCDQWDDDPRHIYGHCNHPQNVVQFDADPSRHTDHDLSNQLVSLLVSLCVSLVPPPDPVVSVVSSVSSSVSSSVSSVVVNVD

Radius of gyration: 24.43 Å; chains: 1; bounding box: 60×28×65 Å